Protein AF-A0A6S7AU71-F1 (afdb_monomer_lite)

Structure (mmCIF, N/CA/C/O backbone):
data_AF-A0A6S7AU71-F1
#
_entry.id   AF-A0A6S7AU71-F1
#
loop_
_atom_site.group_PDB
_atom_site.i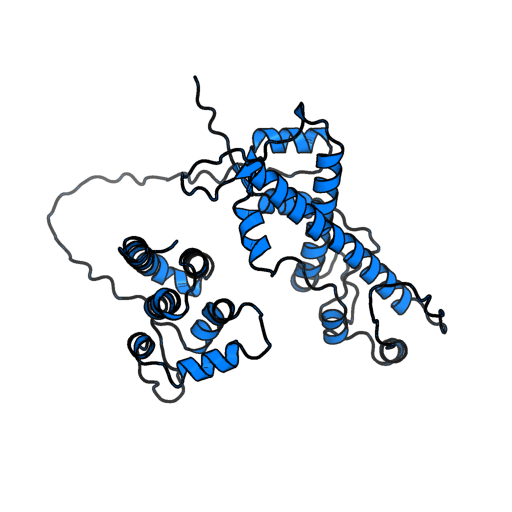d
_atom_site.type_symbol
_atom_site.label_atom_id
_atom_site.label_alt_id
_atom_site.label_comp_id
_atom_site.label_asym_id
_atom_site.label_entity_id
_atom_site.label_seq_id
_atom_site.pdbx_PDB_ins_code
_atom_site.Cartn_x
_atom_site.Cartn_y
_atom_site.Cartn_z
_atom_site.occupancy
_atom_site.B_iso_or_equiv
_atom_site.auth_seq_id
_atom_site.auth_comp_id
_atom_site.auth_asym_id
_atom_site.auth_atom_id
_atom_site.pdbx_PDB_model_num
ATOM 1 N N . MET A 1 1 ? -21.951 -9.308 28.503 1.00 41.53 1 MET A N 1
ATOM 2 C CA . MET A 1 1 ? -21.641 -9.206 27.060 1.00 41.53 1 MET A CA 1
ATOM 3 C C . MET A 1 1 ? -20.214 -9.677 26.858 1.00 41.53 1 MET A C 1
ATOM 5 O O . MET A 1 1 ? -19.308 -9.035 27.366 1.00 41.53 1 MET A O 1
ATOM 9 N N . VAL A 1 2 ? -20.013 -10.822 26.208 1.00 40.12 2 VAL A N 1
ATOM 10 C CA . VAL A 1 2 ? -18.670 -11.349 25.924 1.00 40.12 2 VAL A CA 1
ATOM 11 C C . VAL A 1 2 ? -18.060 -10.479 24.826 1.00 40.12 2 VAL A C 1
ATOM 13 O O . VAL A 1 2 ? -18.597 -10.438 23.721 1.00 40.12 2 VAL A O 1
ATOM 16 N N . HIS A 1 3 ? -16.996 -9.735 25.130 1.00 46.81 3 HIS A N 1
ATOM 17 C CA . HIS A 1 3 ? -16.222 -9.031 24.108 1.00 46.81 3 HIS A CA 1
ATOM 18 C C . HIS A 1 3 ? -15.529 -10.090 23.249 1.00 46.81 3 HIS A C 1
ATOM 20 O O . HIS A 1 3 ? -14.539 -10.686 23.665 1.00 46.81 3 HIS A O 1
ATOM 26 N N . ARG A 1 4 ? -16.086 -10.386 22.070 1.00 57.22 4 ARG A N 1
ATOM 27 C CA . ARG A 1 4 ? -15.345 -11.142 21.059 1.00 57.22 4 ARG A CA 1
ATOM 28 C C . ARG A 1 4 ? -14.142 -10.288 20.681 1.00 57.22 4 ARG A C 1
ATOM 30 O O . ARG A 1 4 ? -14.319 -9.187 20.164 1.00 57.22 4 ARG A O 1
ATOM 37 N N . HIS A 1 5 ? -12.939 -10.781 20.961 1.00 61.03 5 HIS A N 1
ATOM 38 C CA . HIS A 1 5 ? -11.719 -10.201 20.417 1.00 61.03 5 HIS A CA 1
ATOM 39 C C . HIS A 1 5 ? -11.807 -10.292 18.893 1.00 61.03 5 HIS A C 1
ATOM 41 O O . HIS A 1 5 ? -11.629 -11.355 18.306 1.00 61.03 5 HIS A O 1
ATOM 47 N N . THR A 1 6 ? -12.192 -9.175 18.288 1.00 70.06 6 THR A N 1
ATOM 48 C CA . THR A 1 6 ? -12.353 -9.012 16.845 1.00 70.06 6 THR A CA 1
ATOM 49 C C . THR A 1 6 ? -10.937 -8.926 16.290 1.00 70.06 6 THR A C 1
ATOM 51 O O . THR A 1 6 ? -10.199 -8.000 16.631 1.00 70.06 6 THR A O 1
ATOM 54 N N . GLN A 1 7 ? -10.499 -9.950 15.561 1.00 85.00 7 GLN A N 1
ATOM 55 C CA . GLN A 1 7 ? -9.150 -9.979 14.998 1.00 85.00 7 GLN A CA 1
ATOM 56 C C . GLN A 1 7 ? -9.147 -9.135 13.727 1.00 85.00 7 GLN A C 1
ATOM 58 O O . GLN A 1 7 ? -9.992 -9.318 12.861 1.00 85.00 7 GLN A O 1
ATOM 63 N N . PHE A 1 8 ? -8.207 -8.204 13.615 1.00 87.50 8 PHE A N 1
ATOM 64 C CA . PHE A 1 8 ? -8.094 -7.328 12.456 1.00 87.50 8 PHE A CA 1
ATOM 65 C C . PHE A 1 8 ? -7.198 -7.930 11.378 1.00 87.50 8 PHE A C 1
ATOM 67 O O . PHE A 1 8 ? -6.126 -8.461 11.677 1.00 87.50 8 PHE A O 1
ATOM 74 N N . VAL A 1 9 ? -7.603 -7.769 10.119 1.00 90.00 9 VAL A N 1
ATOM 75 C CA . VAL A 1 9 ? -6.748 -8.017 8.957 1.00 90.00 9 VAL A CA 1
ATOM 76 C C . VAL A 1 9 ? -6.741 -6.795 8.045 1.00 90.00 9 VAL A C 1
ATOM 78 O O . VAL A 1 9 ? -7.796 -6.327 7.619 1.00 90.00 9 VAL A O 1
ATOM 81 N N . SER A 1 10 ? -5.552 -6.267 7.747 1.00 90.44 10 SER A N 1
ATOM 82 C CA . SER A 1 10 ? -5.407 -5.094 6.882 1.00 90.44 10 SER A CA 1
ATOM 83 C C . SER A 1 10 ? -5.793 -5.404 5.436 1.00 90.44 10 SER A C 1
ATOM 85 O O . SER A 1 10 ? -5.662 -6.540 4.962 1.00 90.44 10 SER A O 1
ATOM 87 N N . LEU A 1 11 ? -6.233 -4.378 4.708 1.00 90.94 11 LEU A N 1
ATOM 88 C CA . LEU A 1 11 ? -6.546 -4.491 3.285 1.00 90.94 11 LEU A CA 1
ATOM 89 C C . LEU A 1 11 ? -5.325 -4.954 2.473 1.00 90.94 11 LEU A C 1
ATOM 91 O O . LEU A 1 11 ? -5.471 -5.798 1.592 1.00 90.94 11 LEU A O 1
ATOM 95 N N . ASP A 1 12 ? -4.127 -4.461 2.804 1.00 89.44 12 ASP A N 1
ATOM 96 C CA . ASP A 1 12 ? -2.864 -4.893 2.187 1.00 89.44 12 ASP A CA 1
ATOM 97 C C . ASP A 1 12 ? -2.647 -6.405 2.321 1.00 89.44 12 ASP A C 1
ATOM 99 O O . ASP A 1 12 ? -2.372 -7.099 1.339 1.00 89.44 12 ASP A O 1
ATOM 103 N N . ARG A 1 13 ? -2.840 -6.938 3.536 1.00 88.56 13 ARG A N 1
ATOM 104 C CA . ARG A 1 13 ? -2.632 -8.359 3.822 1.00 88.56 13 ARG A CA 1
ATOM 105 C C . ARG A 1 13 ? -3.609 -9.231 3.044 1.00 88.56 13 ARG A C 1
ATOM 107 O O . ARG A 1 13 ? -3.191 -10.239 2.480 1.00 88.56 13 ARG A O 1
ATOM 114 N N . VAL A 1 14 ? -4.882 -8.832 2.985 1.00 90.44 14 VAL A N 1
ATOM 115 C CA . VAL A 1 14 ? -5.905 -9.523 2.183 1.00 90.44 14 VAL A CA 1
ATOM 116 C C . VAL A 1 14 ? -5.509 -9.545 0.707 1.00 90.44 14 VAL A C 1
ATOM 118 O O . VAL A 1 14 ? -5.593 -10.586 0.060 1.00 90.44 14 VAL A O 1
ATOM 121 N N . LEU A 1 15 ? -5.059 -8.414 0.165 1.00 90.88 15 LEU A N 1
ATOM 122 C CA . LEU A 1 15 ? -4.696 -8.313 -1.247 1.00 90.88 15 LEU A CA 1
ATOM 123 C C . LEU A 1 15 ? -3.443 -9.112 -1.594 1.00 90.88 15 LEU A C 1
ATOM 125 O O . LEU A 1 15 ? -3.440 -9.768 -2.633 1.00 90.88 15 LEU A O 1
ATOM 129 N N . CYS A 1 16 ? -2.424 -9.109 -0.733 1.00 86.62 16 CYS A N 1
ATOM 130 C CA . CYS A 1 16 ? -1.241 -9.955 -0.900 1.00 86.62 16 CYS A CA 1
ATOM 131 C C . CYS A 1 16 ? -1.621 -11.440 -0.918 1.00 86.62 16 CYS A C 1
ATOM 133 O O . CYS A 1 16 ? -1.207 -12.166 -1.815 1.00 86.62 16 CYS A O 1
ATOM 135 N N . GLU A 1 17 ? -2.478 -11.867 0.010 1.00 88.19 17 GLU A N 1
ATOM 136 C CA . GLU A 1 17 ? -2.919 -13.261 0.105 1.00 88.19 17 GLU A CA 1
ATOM 137 C C . GLU A 1 17 ? -3.667 -13.721 -1.155 1.00 88.19 17 GLU A C 1
ATOM 139 O O . GLU A 1 17 ? -3.388 -14.786 -1.711 1.00 88.19 17 GLU A O 1
ATOM 144 N N . ILE A 1 18 ? -4.598 -12.897 -1.646 1.00 90.44 18 ILE A N 1
ATOM 145 C CA . ILE A 1 18 ? -5.314 -13.174 -2.896 1.00 90.44 18 ILE A CA 1
ATOM 146 C C . ILE A 1 18 ? -4.322 -13.173 -4.067 1.00 90.44 18 ILE A C 1
ATOM 148 O O . ILE A 1 18 ? -4.391 -14.046 -4.935 1.00 90.44 18 ILE A O 1
ATOM 152 N N . ALA A 1 19 ? -3.393 -12.214 -4.109 1.00 87.94 19 ALA A N 1
ATOM 153 C CA . ALA A 1 19 ? -2.406 -12.080 -5.177 1.00 87.94 19 ALA A CA 1
ATOM 154 C C . ALA A 1 19 ? -1.486 -13.306 -5.282 1.00 87.94 19 ALA A C 1
ATOM 156 O O . ALA A 1 19 ? -1.214 -13.755 -6.397 1.00 87.94 19 ALA A O 1
ATOM 157 N N . ASP A 1 20 ? -1.068 -13.887 -4.156 1.00 84.31 20 ASP A N 1
ATOM 158 C CA . ASP A 1 20 ? -0.214 -15.080 -4.117 1.00 84.31 20 ASP A CA 1
ATOM 159 C C . ASP A 1 20 ? -0.872 -16.296 -4.787 1.00 84.31 20 ASP A C 1
ATOM 161 O O . ASP A 1 20 ? -0.192 -17.094 -5.436 1.00 84.31 20 ASP A O 1
ATOM 165 N N . HIS A 1 21 ? -2.203 -16.381 -4.724 1.00 83.44 21 HIS A N 1
ATOM 166 C CA . HIS A 1 21 ? -3.001 -17.454 -5.326 1.00 83.44 21 HIS A CA 1
ATOM 167 C C . HIS A 1 21 ? -3.641 -17.062 -6.663 1.00 83.44 21 HIS A C 1
ATOM 169 O O . HIS A 1 21 ? -4.378 -17.840 -7.277 1.00 83.44 21 HIS A O 1
ATOM 175 N N . THR A 1 22 ? -3.384 -15.844 -7.132 1.00 84.75 22 THR A N 1
ATOM 176 C CA . THR A 1 22 ? -3.956 -15.346 -8.374 1.00 84.75 22 THR A CA 1
ATOM 177 C C . THR A 1 22 ? -3.075 -15.743 -9.550 1.00 84.75 22 THR A C 1
ATOM 179 O O . THR A 1 22 ? -1.996 -15.192 -9.768 1.00 84.75 22 THR A O 1
ATOM 182 N N . ASN A 1 23 ? -3.589 -16.647 -10.383 1.00 81.12 23 ASN A N 1
ATOM 183 C CA . ASN A 1 23 ? -2.955 -16.966 -11.657 1.00 81.12 23 ASN A CA 1
ATOM 184 C C . ASN A 1 23 ? -3.071 -15.778 -12.615 1.00 81.12 23 ASN A C 1
ATOM 186 O O . ASN A 1 23 ? -4.162 -15.234 -12.839 1.00 81.12 23 ASN A O 1
ATOM 190 N N . LEU A 1 24 ? -1.954 -15.384 -13.216 1.00 73.25 24 LEU A N 1
ATOM 191 C CA . LEU A 1 24 ? -1.973 -14.493 -14.367 1.00 73.25 24 LEU A CA 1
ATOM 192 C C . LEU A 1 24 ? -2.246 -15.317 -15.633 1.00 73.25 24 LEU A C 1
ATOM 194 O O . LEU A 1 24 ? -1.848 -16.477 -15.697 1.00 73.25 24 LEU A O 1
ATOM 198 N N . PRO A 1 25 ? -2.952 -14.760 -16.630 1.00 66.50 25 PRO A N 1
ATOM 199 C CA . PRO A 1 25 ? -3.085 -15.412 -17.928 1.00 66.50 25 PRO A CA 1
ATOM 200 C C . PRO A 1 25 ? -1.707 -15.749 -18.522 1.00 66.50 25 PRO A C 1
ATOM 202 O O . PRO A 1 25 ? -0.816 -14.910 -18.446 1.00 66.50 25 PRO A O 1
ATOM 205 N N . ASP A 1 26 ? -1.562 -16.885 -19.216 1.00 56.66 26 ASP A N 1
ATOM 206 C CA . ASP A 1 26 ? -0.302 -17.311 -19.874 1.00 56.66 26 ASP A CA 1
ATOM 207 C C . ASP A 1 26 ? 0.280 -16.290 -20.867 1.00 56.66 26 ASP A C 1
ATOM 209 O O . ASP A 1 26 ? 1.442 -16.388 -21.275 1.00 56.66 26 ASP A O 1
ATOM 213 N N . ARG A 1 27 ? -0.558 -15.342 -21.304 1.00 53.94 27 ARG A N 1
ATOM 214 C CA . ARG A 1 27 ? -0.177 -14.215 -22.159 1.00 53.94 27 ARG A CA 1
ATOM 215 C C . ARG A 1 27 ? 0.639 -13.155 -21.423 1.00 53.94 27 ARG A C 1
ATOM 217 O O . ARG A 1 27 ? 1.503 -12.590 -22.078 1.00 53.94 27 ARG A O 1
ATOM 224 N N . VAL A 1 28 ? 0.443 -12.994 -20.105 1.00 54.50 28 VAL A N 1
ATOM 225 C CA . VAL A 1 28 ? 1.208 -12.078 -19.245 1.00 54.50 28 VAL A CA 1
ATOM 226 C C . VAL A 1 28 ? 2.610 -12.644 -19.058 1.00 54.50 28 VAL A C 1
ATOM 228 O O . VAL A 1 28 ? 2.944 -13.240 -18.035 1.00 54.50 28 VAL A O 1
ATOM 231 N N . ARG A 1 29 ? 3.420 -12.519 -20.110 1.00 54.78 29 ARG A N 1
ATOM 232 C CA . ARG A 1 29 ? 4.801 -12.993 -20.162 1.00 54.78 29 ARG A CA 1
ATOM 233 C C . ARG A 1 29 ? 5.709 -11.801 -19.965 1.00 54.78 29 ARG A C 1
ATOM 235 O O . ARG A 1 29 ? 5.970 -11.033 -20.889 1.00 54.78 29 ARG A O 1
ATOM 242 N N . LEU A 1 30 ? 6.201 -11.670 -18.742 1.00 54.88 30 LEU A N 1
ATOM 243 C CA . LEU A 1 30 ? 7.179 -10.651 -18.402 1.00 54.88 30 LEU A CA 1
ATOM 244 C C . LEU A 1 30 ? 8.491 -10.928 -19.138 1.00 54.88 30 LEU A C 1
ATOM 246 O O . LEU A 1 30 ? 8.836 -12.073 -19.439 1.00 54.88 30 LEU A O 1
ATOM 250 N N . VAL A 1 31 ? 9.214 -9.865 -19.460 1.00 50.03 31 VAL A N 1
ATOM 251 C CA . VAL A 1 31 ? 10.553 -9.950 -20.043 1.00 50.03 31 VAL A CA 1
ATOM 252 C C . VAL A 1 31 ? 11.560 -9.733 -18.925 1.00 50.03 31 VAL A C 1
ATOM 254 O O . VAL A 1 31 ? 11.298 -8.969 -17.994 1.00 50.03 31 VAL A O 1
ATOM 257 N N . THR A 1 32 ? 12.695 -10.423 -18.993 1.00 51.12 32 THR A N 1
ATOM 258 C CA . THR A 1 32 ? 13.809 -10.190 -18.077 1.00 51.12 32 THR A CA 1
ATOM 259 C C . THR A 1 32 ? 14.174 -8.695 -18.069 1.00 51.12 32 THR A C 1
ATOM 261 O O . THR A 1 32 ? 14.029 -8.028 -19.094 1.00 51.12 32 THR A O 1
ATOM 264 N N . PRO A 1 33 ? 14.646 -8.133 -16.943 1.00 43.62 33 PRO A N 1
ATOM 265 C CA . PRO A 1 33 ? 15.072 -6.742 -16.827 1.00 43.62 33 PRO A CA 1
ATOM 266 C C . PRO A 1 33 ? 16.022 -6.246 -17.914 1.00 43.62 33 PRO A C 1
ATOM 268 O O . PRO A 1 33 ? 16.056 -5.049 -18.132 1.00 43.62 33 PRO A O 1
ATOM 271 N N . ASP A 1 34 ? 16.773 -7.111 -18.596 1.00 46.47 34 ASP A N 1
ATOM 272 C CA . ASP A 1 34 ? 17.635 -6.756 -19.730 1.00 46.47 34 ASP A CA 1
ATOM 273 C C . ASP A 1 34 ? 16.901 -6.693 -21.089 1.00 46.47 34 ASP A C 1
ATOM 275 O O . ASP A 1 34 ? 17.477 -6.230 -22.070 1.00 46.47 34 ASP A O 1
ATOM 279 N N . GLY A 1 35 ? 15.626 -7.085 -21.150 1.00 50.88 35 GLY A N 1
ATOM 280 C CA . GLY A 1 35 ? 14.770 -7.029 -22.339 1.00 50.88 35 GLY A CA 1
ATOM 281 C C . GLY A 1 35 ? 14.941 -8.204 -23.312 1.00 50.88 35 GLY A C 1
ATOM 282 O O . GLY A 1 35 ? 14.245 -8.275 -24.327 1.00 50.88 35 GLY A O 1
ATOM 283 N N . MET A 1 36 ? 15.837 -9.145 -23.004 1.00 46.31 36 MET A N 1
ATOM 284 C CA . MET A 1 36 ? 16.356 -10.104 -23.986 1.00 46.31 36 MET A CA 1
ATOM 285 C C . MET A 1 36 ? 15.598 -11.436 -24.018 1.00 46.31 36 MET A C 1
ATOM 287 O O . MET A 1 36 ? 15.617 -12.135 -25.034 1.00 46.31 36 MET A O 1
ATOM 291 N N . ARG A 1 37 ? 14.914 -11.816 -22.932 1.00 52.88 37 ARG A N 1
ATOM 292 C CA . ARG A 1 37 ? 14.343 -13.161 -22.771 1.00 52.88 37 ARG A CA 1
ATOM 293 C C . ARG A 1 37 ? 12.965 -13.120 -22.109 1.00 52.88 37 ARG A C 1
ATOM 295 O O . ARG A 1 37 ? 12.712 -12.318 -21.218 1.00 52.88 37 ARG A O 1
ATOM 302 N N . GLN A 1 38 ? 12.052 -13.987 -22.564 1.00 54.16 38 GLN A N 1
ATOM 303 C CA . GLN A 1 38 ? 10.793 -14.211 -21.841 1.00 54.16 38 GLN A CA 1
ATOM 304 C C . GLN A 1 38 ? 11.118 -14.853 -20.499 1.00 54.16 38 GLN A C 1
ATOM 306 O O . GLN A 1 38 ? 11.807 -15.870 -20.484 1.00 54.16 38 GLN A O 1
ATOM 311 N N . VAL A 1 39 ? 10.590 -14.286 -19.418 1.00 53.75 39 VAL A N 1
ATOM 312 C CA . VAL A 1 39 ? 10.626 -14.922 -18.106 1.00 53.75 39 VAL A CA 1
ATOM 313 C C . VAL A 1 39 ? 9.757 -16.171 -18.196 1.00 53.75 39 VAL A C 1
ATOM 315 O O . VAL A 1 39 ? 8.531 -16.082 -18.280 1.00 53.75 39 VAL A O 1
ATOM 318 N N . THR A 1 40 ? 10.396 -17.335 -18.279 1.00 54.38 40 THR A N 1
ATOM 319 C CA . THR A 1 40 ? 9.701 -18.626 -18.259 1.00 54.38 40 THR A CA 1
ATOM 320 C C . THR A 1 40 ? 9.451 -19.064 -16.813 1.00 54.38 40 THR A C 1
ATOM 322 O O . THR A 1 40 ? 10.045 -18.497 -15.890 1.00 54.38 40 THR A O 1
ATOM 325 N N . PRO A 1 41 ? 8.582 -20.064 -16.569 1.00 44.94 41 PRO A N 1
ATOM 326 C CA . PRO A 1 41 ? 8.400 -20.629 -15.233 1.00 44.94 41 PRO A CA 1
ATOM 327 C C . PRO A 1 41 ? 9.708 -21.080 -14.557 1.00 44.94 41 PRO A C 1
ATOM 329 O O . PRO A 1 41 ? 9.760 -21.085 -13.330 1.00 44.94 41 PRO A O 1
ATOM 332 N N . ASP A 1 42 ? 10.752 -21.371 -15.343 1.00 50.72 42 ASP A N 1
ATOM 333 C CA . ASP A 1 42 ? 12.057 -21.873 -14.898 1.00 50.72 42 ASP A CA 1
ATOM 334 C C . ASP A 1 42 ? 13.104 -20.760 -14.639 1.00 50.72 42 ASP A C 1
ATOM 336 O O . ASP A 1 42 ? 14.259 -21.043 -14.311 1.00 50.72 42 ASP A O 1
ATOM 340 N N . ASP A 1 43 ? 12.741 -19.481 -14.798 1.00 51.00 43 ASP A N 1
ATOM 341 C CA . ASP A 1 43 ? 13.657 -18.340 -14.652 1.00 51.00 43 ASP A CA 1
ATOM 342 C C . ASP A 1 43 ? 13.867 -17.922 -13.178 1.00 51.00 43 ASP A C 1
ATOM 344 O O . ASP A 1 43 ? 12.981 -18.045 -12.332 1.00 51.00 43 ASP A O 1
ATOM 348 N N . LEU A 1 44 ? 15.049 -17.366 -12.864 1.00 51.94 44 LEU A N 1
ATOM 349 C CA . LEU A 1 44 ? 15.421 -16.919 -11.511 1.00 51.94 44 LEU A CA 1
ATOM 350 C C . LEU A 1 44 ? 14.452 -15.851 -10.962 1.00 51.94 44 LEU A C 1
ATOM 352 O O . LEU A 1 44 ? 14.228 -14.811 -11.588 1.00 51.94 44 LEU A O 1
ATOM 356 N N . GLY A 1 45 ? 13.963 -16.056 -9.731 1.00 49.38 45 GLY A N 1
ATOM 357 C CA . GLY A 1 45 ? 12.930 -15.224 -9.092 1.00 49.38 45 GLY A CA 1
ATOM 358 C C . GLY A 1 45 ? 13.238 -13.722 -9.011 1.00 49.38 45 GLY A C 1
ATOM 359 O O . GLY A 1 45 ? 12.319 -12.914 -9.055 1.00 49.38 45 GLY A O 1
ATOM 360 N N . ALA A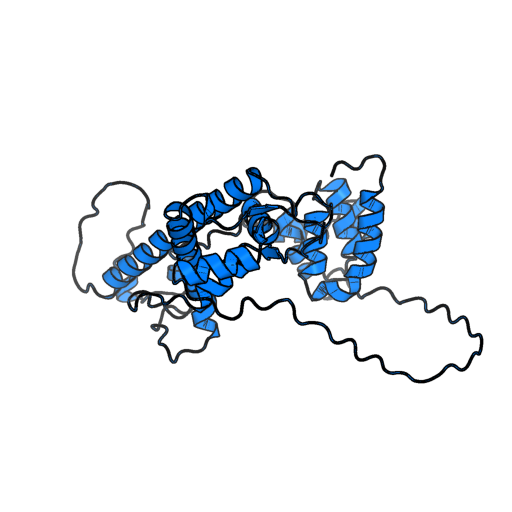 1 46 ? 14.514 -13.325 -8.995 1.00 42.34 46 ALA A N 1
ATOM 361 C CA . ALA A 1 46 ? 14.933 -11.922 -8.920 1.00 42.34 46 ALA A CA 1
ATOM 362 C C . ALA A 1 46 ? 14.511 -11.058 -10.130 1.00 42.34 46 ALA A C 1
ATOM 364 O O . ALA A 1 46 ? 14.399 -9.841 -9.996 1.00 42.34 46 ALA A O 1
ATOM 365 N N . LEU A 1 47 ? 14.278 -11.663 -11.303 1.00 42.16 47 LEU A N 1
ATOM 366 C CA . LEU A 1 47 ? 13.878 -10.959 -12.536 1.00 42.16 47 LEU A CA 1
ATOM 367 C C . LEU A 1 47 ? 12.352 -10.914 -12.722 1.00 42.16 47 LEU A C 1
ATOM 369 O O . LEU A 1 47 ? 11.831 -10.042 -13.413 1.00 42.16 47 LEU A O 1
ATOM 373 N N . ARG A 1 48 ? 11.651 -11.859 -12.093 1.00 51.97 48 ARG A N 1
ATOM 374 C CA . ARG A 1 48 ? 10.208 -12.099 -12.202 1.00 51.97 48 ARG A CA 1
ATOM 375 C C . ARG A 1 48 ? 9.390 -11.220 -11.247 1.00 51.97 48 ARG A C 1
ATOM 377 O O . ARG A 1 48 ? 8.252 -10.858 -11.518 1.00 51.97 48 ARG A O 1
ATOM 384 N N . ASP A 1 49 ? 9.998 -10.849 -10.130 1.00 60.03 49 ASP A N 1
ATOM 385 C CA . ASP A 1 49 ? 9.270 -10.524 -8.910 1.00 60.03 49 ASP A CA 1
ATOM 386 C C . ASP A 1 49 ? 8.424 -9.230 -8.949 1.00 60.03 49 ASP A C 1
ATOM 388 O O . ASP A 1 49 ? 7.238 -9.290 -8.628 1.00 60.03 49 ASP A O 1
ATOM 392 N N . PRO A 1 50 ? 8.940 -8.045 -9.341 1.00 62.00 50 PRO A N 1
ATOM 393 C CA . PRO A 1 50 ? 8.253 -6.786 -9.010 1.00 62.00 50 PRO A CA 1
ATOM 394 C C . PRO A 1 50 ? 7.035 -6.457 -9.888 1.00 62.00 50 PRO A C 1
ATOM 396 O O . PRO A 1 50 ? 6.008 -5.999 -9.380 1.00 62.00 50 PRO A O 1
ATOM 399 N N . CYS A 1 51 ? 7.132 -6.671 -11.205 1.00 65.44 51 CYS A N 1
ATOM 400 C CA . CYS A 1 51 ? 6.028 -6.419 -12.140 1.00 65.44 51 CYS A CA 1
ATOM 401 C C . CYS A 1 51 ? 4.951 -7.501 -12.036 1.00 65.44 51 CYS A C 1
ATOM 403 O O . CYS A 1 51 ? 3.764 -7.186 -12.098 1.00 65.44 51 CYS A O 1
ATOM 405 N N . GLU A 1 52 ? 5.345 -8.761 -11.821 1.00 73.88 52 GLU A N 1
ATOM 406 C CA . GLU A 1 52 ? 4.389 -9.849 -11.611 1.00 73.88 52 GLU A CA 1
ATOM 407 C C . GLU A 1 52 ? 3.582 -9.619 -10.341 1.00 73.88 52 GLU A C 1
ATOM 409 O O . GLU A 1 52 ? 2.352 -9.681 -10.371 1.00 73.88 52 GLU A O 1
ATOM 414 N N . LYS A 1 53 ? 4.269 -9.272 -9.246 1.00 76.88 53 LYS A N 1
ATOM 415 C CA . LYS A 1 53 ? 3.626 -8.901 -7.985 1.00 76.88 53 LYS A CA 1
ATOM 416 C C . LYS A 1 53 ? 2.671 -7.729 -8.172 1.00 76.88 53 LYS A C 1
ATOM 418 O O . LYS A 1 53 ? 1.545 -7.806 -7.696 1.00 76.88 53 LYS A O 1
ATOM 423 N N . ALA A 1 54 ? 3.059 -6.695 -8.923 1.00 76.38 54 ALA A N 1
ATOM 424 C CA . ALA A 1 54 ? 2.173 -5.568 -9.228 1.00 76.38 54 ALA A CA 1
ATOM 425 C C . ALA A 1 54 ? 0.896 -6.005 -9.956 1.00 76.38 54 ALA A C 1
ATOM 427 O O . ALA A 1 54 ? -0.207 -5.655 -9.540 1.00 76.38 54 ALA A O 1
ATOM 428 N N . ALA A 1 55 ? 1.044 -6.781 -11.031 1.00 80.94 55 ALA A N 1
ATOM 429 C CA . ALA A 1 55 ? -0.077 -7.234 -11.842 1.00 80.94 55 ALA A CA 1
ATOM 430 C C . ALA A 1 55 ? -1.016 -8.150 -11.042 1.00 80.94 55 ALA A C 1
ATOM 432 O O . ALA A 1 55 ? -2.236 -7.976 -11.095 1.00 80.94 55 ALA A O 1
ATOM 433 N N . ARG A 1 56 ? -0.462 -9.084 -10.254 1.00 85.38 56 ARG A N 1
ATOM 434 C CA . ARG A 1 56 ? -1.234 -9.950 -9.348 1.00 85.38 56 ARG A CA 1
ATOM 435 C C . ARG A 1 56 ? -1.960 -9.140 -8.280 1.00 85.38 56 ARG A C 1
ATOM 437 O O . ARG A 1 56 ? -3.137 -9.388 -8.046 1.00 85.38 56 ARG A O 1
ATOM 444 N N . TYR A 1 57 ? -1.306 -8.137 -7.698 1.00 87.62 57 TYR A N 1
ATOM 445 C CA . TYR A 1 57 ? -1.903 -7.256 -6.695 1.00 87.62 57 TYR A CA 1
ATOM 446 C C . TYR A 1 57 ? -3.065 -6.431 -7.270 1.00 87.62 57 TYR A C 1
ATOM 448 O O . TYR A 1 57 ? -4.157 -6.396 -6.700 1.00 87.62 57 TYR A O 1
ATOM 456 N N . SER A 1 58 ? -2.891 -5.827 -8.451 1.00 88.06 58 SER A N 1
ATOM 457 C CA . SER A 1 58 ? -3.975 -5.112 -9.137 1.00 88.06 58 SER A CA 1
ATOM 458 C C . SER A 1 58 ? -5.129 -6.047 -9.524 1.00 88.06 58 SER A C 1
ATOM 460 O O . SER A 1 58 ? -6.298 -5.663 -9.420 1.00 88.06 58 SER A O 1
ATOM 462 N N . LYS A 1 59 ? -4.829 -7.290 -9.931 1.00 89.50 59 LYS A N 1
ATOM 463 C CA . LYS A 1 59 ? -5.847 -8.310 -10.221 1.00 89.50 59 LYS A CA 1
ATOM 464 C C . LYS A 1 59 ? -6.617 -8.717 -8.968 1.00 89.50 59 LYS A C 1
ATOM 466 O O . LYS A 1 59 ? -7.844 -8.761 -9.007 1.00 89.50 59 LYS A O 1
ATOM 471 N N . ALA A 1 60 ? -5.917 -8.957 -7.862 1.00 91.31 60 ALA A N 1
ATOM 472 C CA . ALA A 1 60 ? -6.511 -9.246 -6.563 1.00 91.31 60 ALA A CA 1
ATOM 473 C C . ALA A 1 60 ? -7.478 -8.134 -6.136 1.00 91.31 60 ALA A C 1
ATOM 475 O O . ALA A 1 60 ? -8.616 -8.415 -5.758 1.00 91.31 60 ALA A O 1
ATOM 476 N N . ALA A 1 61 ? -7.077 -6.869 -6.298 1.00 92.12 61 ALA A N 1
ATOM 477 C CA . ALA A 1 61 ? -7.937 -5.727 -6.004 1.00 92.12 61 ALA A CA 1
ATOM 478 C C . ALA A 1 61 ? -9.182 -5.678 -6.903 1.00 92.12 61 ALA A C 1
ATOM 480 O O . ALA A 1 61 ? -10.280 -5.393 -6.425 1.00 92.12 61 ALA A O 1
ATOM 481 N N . SER A 1 62 ? -9.036 -6.001 -8.191 1.00 91.12 62 SER A N 1
ATOM 482 C CA . SER A 1 62 ? -10.157 -6.088 -9.133 1.00 91.12 62 SER A CA 1
ATOM 483 C C . SER A 1 62 ? -11.162 -7.181 -8.752 1.00 91.12 62 SER A C 1
ATOM 485 O O . SER A 1 62 ? -12.366 -6.911 -8.710 1.00 91.12 62 SER A O 1
ATOM 487 N N . LEU A 1 63 ? -10.673 -8.382 -8.420 1.00 92.25 63 LEU A N 1
ATOM 488 C CA . LEU A 1 63 ? -11.500 -9.509 -7.973 1.00 92.25 63 LEU A CA 1
ATOM 489 C C . LEU A 1 63 ? -12.257 -9.155 -6.692 1.00 92.25 63 LEU A C 1
ATOM 491 O O . LEU A 1 63 ? -13.486 -9.220 -6.662 1.00 92.25 63 LEU A O 1
ATOM 495 N N . LEU A 1 64 ? -11.535 -8.678 -5.675 1.00 93.94 64 LEU A N 1
ATOM 496 C CA . LEU A 1 64 ? -12.129 -8.316 -4.394 1.00 93.94 64 LEU A CA 1
ATOM 497 C C . LEU A 1 64 ? -13.175 -7.200 -4.541 1.00 93.94 64 LEU A C 1
ATOM 499 O O . LEU A 1 64 ? -14.269 -7.303 -3.987 1.00 93.94 64 LEU A O 1
ATOM 503 N N . ASN A 1 65 ? -12.885 -6.158 -5.328 1.00 94.44 65 ASN A N 1
ATOM 504 C CA . ASN A 1 65 ? -13.834 -5.078 -5.613 1.00 94.44 65 ASN A CA 1
ATOM 505 C C . ASN A 1 65 ? -15.132 -5.603 -6.240 1.00 94.44 65 ASN A C 1
ATOM 507 O O . ASN A 1 65 ? -16.224 -5.255 -5.787 1.00 94.44 65 ASN A O 1
ATOM 511 N N . ARG A 1 66 ? -15.017 -6.437 -7.282 1.00 94.12 66 ARG A N 1
ATOM 512 C CA . ARG A 1 66 ? -16.170 -7.021 -7.978 1.00 94.12 66 ARG A CA 1
ATOM 513 C C . ARG A 1 66 ? -17.026 -7.828 -7.007 1.00 94.12 66 ARG A C 1
ATOM 515 O O . ARG A 1 66 ? -18.236 -7.620 -6.937 1.00 94.12 66 ARG A O 1
ATOM 522 N N . ASP A 1 67 ? -16.405 -8.704 -6.229 1.00 94.25 67 ASP A N 1
ATOM 523 C CA . ASP A 1 67 ? -17.139 -9.653 -5.394 1.00 94.25 67 ASP A CA 1
ATOM 524 C C . ASP A 1 67 ? -17.785 -8.958 -4.179 1.00 94.25 67 ASP A C 1
ATOM 526 O O . ASP A 1 67 ? -18.918 -9.278 -3.802 1.00 94.25 67 ASP A O 1
ATOM 530 N N . LEU A 1 68 ? -17.154 -7.907 -3.636 1.00 93.19 68 LEU A N 1
ATOM 531 C CA . LEU A 1 68 ? -17.770 -7.029 -2.633 1.00 93.19 68 LEU A CA 1
ATOM 532 C C . LEU A 1 68 ? -18.988 -6.269 -3.178 1.00 93.19 68 LEU A C 1
ATOM 534 O O . LEU A 1 68 ? -19.961 -6.075 -2.447 1.00 93.19 68 LEU A O 1
ATOM 538 N N . GLN A 1 69 ? -18.965 -5.841 -4.444 1.00 91.88 69 GLN A N 1
ATOM 539 C CA . GLN A 1 69 ? -20.101 -5.153 -5.071 1.00 91.88 69 GLN A CA 1
ATOM 540 C C . GLN A 1 69 ? -21.279 -6.096 -5.341 1.00 91.88 69 GLN A C 1
ATOM 542 O O . GLN A 1 69 ? -22.425 -5.700 -5.117 1.00 91.88 69 GLN A O 1
ATOM 547 N N . MET A 1 70 ? -21.002 -7.332 -5.763 1.00 91.88 70 MET A N 1
ATOM 548 C CA . MET A 1 70 ? -22.020 -8.342 -6.092 1.00 91.88 70 MET A CA 1
ATOM 549 C C . MET A 1 70 ? -22.646 -9.003 -4.855 1.00 91.88 70 MET A C 1
ATOM 551 O O . MET A 1 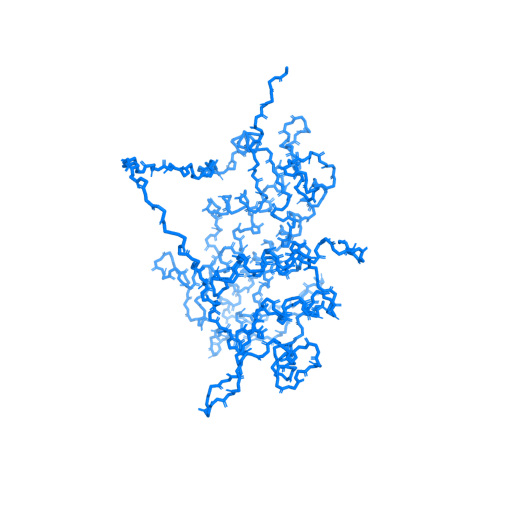70 ? -23.763 -9.512 -4.915 1.00 91.88 70 MET A O 1
ATOM 555 N N . THR A 1 71 ? -21.953 -8.985 -3.717 1.00 92.31 71 THR A N 1
ATOM 556 C CA . THR A 1 71 ? -22.448 -9.575 -2.467 1.00 92.31 71 THR A CA 1
ATOM 557 C C . THR A 1 71 ? -23.541 -8.709 -1.835 1.00 92.31 71 THR A C 1
ATOM 559 O O . THR A 1 71 ? -23.409 -7.487 -1.759 1.00 92.31 71 THR A O 1
ATOM 562 N N . SER A 1 72 ? -24.608 -9.316 -1.310 1.00 89.81 72 SER A N 1
ATOM 563 C CA . SER A 1 72 ? -25.668 -8.597 -0.585 1.00 89.81 72 SER A CA 1
ATOM 564 C C . SER A 1 72 ? -25.153 -7.949 0.708 1.00 89.81 72 SER A C 1
ATOM 566 O O . SER A 1 72 ? -24.344 -8.549 1.409 1.00 89.81 72 SER A O 1
ATOM 568 N N . ALA A 1 73 ? -25.675 -6.777 1.085 1.00 85.88 73 ALA A N 1
ATOM 569 C CA . ALA A 1 73 ? -25.240 -6.021 2.269 1.00 85.88 73 ALA A CA 1
ATOM 570 C C . ALA A 1 73 ? -25.064 -6.825 3.584 1.00 85.88 73 ALA A C 1
ATOM 572 O O . ALA A 1 73 ? -24.004 -6.672 4.185 1.00 85.88 73 ALA A O 1
ATOM 573 N N . PRO A 1 74 ? -25.998 -7.702 4.022 1.00 87.69 74 PRO A N 1
ATOM 574 C CA . PRO A 1 74 ? -25.850 -8.440 5.288 1.00 87.69 74 PRO A CA 1
ATOM 575 C C . PRO A 1 74 ? -24.737 -9.495 5.268 1.00 87.69 74 PRO A C 1
ATOM 577 O O . PRO A 1 74 ? -24.403 -10.069 6.294 1.00 87.69 74 PRO A O 1
ATOM 580 N N . LEU A 1 75 ? -24.193 -9.780 4.087 1.00 86.38 75 LEU A N 1
ATOM 581 C CA . LEU A 1 75 ? -23.197 -10.812 3.847 1.00 86.38 75 LEU A CA 1
ATOM 582 C C . LEU A 1 75 ? -21.801 -10.233 3.581 1.00 86.38 75 LEU A C 1
ATOM 584 O O . LEU A 1 75 ? -20.871 -11.001 3.325 1.00 86.38 75 LEU A O 1
ATOM 588 N N . ARG A 1 76 ? -21.649 -8.904 3.573 1.00 90.44 76 ARG A N 1
ATOM 589 C CA . ARG A 1 76 ? -20.361 -8.242 3.334 1.00 90.44 76 ARG A CA 1
ATOM 590 C C . ARG A 1 76 ? -19.544 -8.192 4.626 1.00 90.44 76 ARG A C 1
ATOM 592 O O . ARG A 1 76 ? -20.133 -7.939 5.674 1.00 90.44 76 ARG A O 1
ATOM 599 N N . PRO A 1 77 ? -18.215 -8.362 4.544 1.00 92.56 77 PRO A N 1
ATOM 600 C CA . PRO A 1 77 ? -17.352 -8.179 5.696 1.00 92.56 77 PRO A CA 1
ATOM 601 C C . PRO A 1 77 ? -17.420 -6.727 6.171 1.00 92.56 77 PRO A C 1
ATOM 603 O O . PRO A 1 77 ? -17.566 -5.794 5.367 1.00 92.56 77 PRO A O 1
ATOM 606 N N . GLN A 1 78 ? -17.337 -6.541 7.485 1.00 92.56 78 GLN A N 1
ATOM 607 C CA . GLN A 1 78 ? -17.342 -5.216 8.083 1.00 92.56 78 GLN A CA 1
ATOM 608 C C . GLN A 1 78 ? -15.999 -4.520 7.845 1.00 92.56 78 GLN A C 1
ATOM 610 O O . GLN A 1 78 ? -14.940 -5.092 8.086 1.00 92.56 78 GLN A O 1
ATOM 615 N N . TRP A 1 79 ? -16.054 -3.271 7.382 1.00 93.50 79 TRP A N 1
ATOM 616 C CA . TRP A 1 79 ? -14.876 -2.420 7.231 1.00 93.50 79 TRP A CA 1
ATOM 617 C C . TRP A 1 79 ? -14.514 -1.790 8.568 1.00 93.50 79 TRP A C 1
ATOM 619 O O . TRP A 1 79 ? -15.392 -1.255 9.248 1.00 93.50 79 TRP A O 1
ATOM 629 N N . LEU A 1 80 ? -13.231 -1.831 8.911 1.00 92.50 80 LEU A N 1
ATOM 630 C CA . LEU A 1 80 ? -12.687 -1.351 10.174 1.00 92.50 80 LEU A CA 1
ATOM 631 C C . LEU A 1 80 ? -11.606 -0.291 9.931 1.00 92.50 80 LEU A C 1
ATOM 633 O O . LEU A 1 80 ? -10.779 -0.438 9.030 1.00 92.50 80 LEU A O 1
ATOM 637 N N . ASP A 1 81 ? -11.629 0.759 10.750 1.00 90.94 81 ASP A N 1
ATOM 638 C CA . ASP A 1 81 ? -10.707 1.895 10.733 1.00 90.94 81 ASP A CA 1
ATOM 639 C C . ASP A 1 81 ? -9.820 1.893 11.983 1.00 90.94 81 ASP A C 1
ATOM 641 O O . ASP A 1 81 ? -10.339 1.852 13.103 1.00 90.94 81 ASP A O 1
ATOM 645 N N . TYR A 1 82 ? -8.502 1.977 11.797 1.00 84.06 82 TYR A N 1
ATOM 646 C CA . TYR A 1 82 ? -7.513 2.055 12.880 1.00 84.06 82 TYR A CA 1
ATOM 647 C C . TYR A 1 82 ? -6.933 3.456 13.114 1.00 84.06 82 TYR A C 1
ATOM 649 O O . TYR A 1 82 ? -6.174 3.656 14.065 1.00 84.06 82 TYR A O 1
ATOM 657 N N . ARG A 1 83 ? -7.311 4.459 12.313 1.00 82.44 83 ARG A N 1
ATOM 658 C CA . ARG A 1 83 ? -6.725 5.815 12.386 1.00 82.44 83 ARG A CA 1
ATOM 659 C C . ARG A 1 83 ? -7.057 6.569 13.675 1.00 82.44 83 ARG A C 1
ATOM 661 O O . ARG A 1 83 ? -6.406 7.558 13.990 1.00 82.44 83 ARG A O 1
ATOM 668 N N . GLY A 1 84 ? -8.065 6.123 14.424 1.00 69.44 84 GLY A N 1
ATOM 669 C CA . GLY A 1 84 ? -8.576 6.818 15.609 1.00 69.44 84 GLY A CA 1
ATOM 670 C C . GLY A 1 84 ? -7.641 6.836 16.823 1.00 69.44 84 GLY A C 1
ATOM 671 O O . GLY A 1 84 ? -7.982 7.473 17.815 1.00 69.44 84 GLY A O 1
ATOM 672 N N . GLY A 1 85 ? -6.503 6.130 16.795 1.00 63.50 85 GLY A N 1
ATOM 673 C CA . GLY A 1 85 ? -5.518 6.139 17.889 1.00 63.50 85 GLY A CA 1
ATOM 674 C C . GLY A 1 85 ? -6.000 5.504 19.201 1.00 63.50 85 GLY A C 1
ATOM 675 O O . GLY A 1 85 ? -5.272 5.488 20.187 1.00 63.50 85 GLY A O 1
ATOM 676 N N . THR A 1 86 ? -7.210 4.944 19.224 1.00 67.38 86 THR A N 1
ATOM 677 C CA . THR A 1 86 ? -7.817 4.285 20.390 1.00 67.38 86 THR A CA 1
ATOM 678 C C . THR A 1 86 ? -7.242 2.892 20.653 1.00 67.38 86 THR A C 1
ATOM 680 O O . THR A 1 86 ? -7.561 2.286 21.672 1.00 67.38 86 THR A O 1
ATOM 683 N N . GLY A 1 87 ? -6.437 2.359 19.725 1.00 69.88 87 GLY A N 1
ATOM 684 C CA . GLY A 1 87 ? -5.932 0.983 19.746 1.00 69.88 87 GLY A CA 1
ATOM 685 C C . GLY A 1 87 ? -6.966 -0.075 19.342 1.00 69.88 87 GLY A C 1
ATOM 686 O O . GLY A 1 87 ? -6.613 -1.247 19.226 1.00 69.88 87 GLY A O 1
ATOM 687 N N . TYR A 1 88 ? -8.219 0.323 19.088 1.00 77.12 88 TYR A N 1
ATOM 688 C CA . TYR A 1 88 ? -9.305 -0.579 18.710 1.00 77.12 88 TYR A CA 1
ATOM 689 C C . TYR A 1 88 ? -9.881 -0.205 17.338 1.00 77.12 88 TYR A C 1
ATOM 691 O O . TYR A 1 88 ? -10.184 0.971 17.120 1.00 77.12 88 TYR A O 1
ATOM 699 N N . PRO A 1 89 ? -10.091 -1.185 16.439 1.00 83.44 89 PRO A N 1
ATOM 700 C CA . PRO A 1 89 ? -10.751 -0.936 15.170 1.00 83.44 89 PRO A CA 1
ATOM 701 C C . PRO A 1 89 ? -12.169 -0.449 15.409 1.00 83.44 89 PRO A C 1
ATOM 703 O O . PRO A 1 89 ? -12.926 -1.081 16.151 1.00 83.44 89 PRO A O 1
ATOM 706 N N . LEU A 1 90 ? -12.559 0.618 14.721 1.00 84.44 90 LEU A N 1
ATOM 707 C CA . LEU A 1 90 ? -13.942 1.072 14.722 1.00 84.44 90 LEU A CA 1
ATOM 708 C C . LEU A 1 90 ? -14.566 0.868 13.345 1.00 84.44 90 LEU A C 1
ATOM 710 O O . LEU A 1 90 ? -13.946 1.204 12.335 1.00 84.44 90 LEU A O 1
ATOM 714 N N . PRO A 1 91 ? -15.799 0.348 13.270 1.00 86.50 91 PRO A N 1
ATOM 715 C CA . PRO A 1 91 ? -16.498 0.284 12.006 1.00 86.50 91 PRO A CA 1
ATOM 716 C C . PRO A 1 91 ? -16.933 1.681 11.580 1.00 86.50 91 PRO A C 1
ATOM 718 O O . PRO A 1 91 ? -17.717 2.337 12.269 1.00 86.50 91 PRO A O 1
ATOM 721 N N . THR A 1 92 ? -16.444 2.141 10.430 1.00 87.62 92 THR A N 1
ATOM 722 C CA . THR A 1 92 ? -16.781 3.468 9.904 1.00 87.62 92 THR A CA 1
ATOM 723 C C . THR A 1 92 ? -17.192 3.396 8.436 1.00 87.62 92 THR A C 1
ATOM 725 O O . THR A 1 92 ? -16.680 2.598 7.648 1.00 87.62 92 THR A O 1
ATOM 728 N N . GLY A 1 93 ? -18.135 4.261 8.046 1.00 87.75 93 GLY A N 1
ATOM 729 C CA . GLY A 1 93 ? -18.477 4.456 6.634 1.00 87.75 93 GLY A CA 1
ATOM 730 C C . GLY A 1 93 ? -17.290 4.992 5.827 1.00 87.75 93 GLY A C 1
ATOM 731 O O . GLY A 1 93 ? -17.085 4.565 4.696 1.00 87.75 93 GLY A O 1
ATOM 732 N N . ALA A 1 94 ? -16.460 5.837 6.449 1.00 87.44 94 ALA A N 1
ATOM 733 C CA . ALA A 1 94 ? -15.260 6.404 5.842 1.00 87.44 94 ALA A CA 1
ATOM 734 C C . ALA A 1 94 ? -14.235 5.327 5.445 1.00 87.44 94 ALA A C 1
ATOM 736 O O . ALA A 1 94 ? -13.763 5.332 4.314 1.00 87.44 94 ALA A O 1
ATOM 737 N N . ALA A 1 95 ? -13.948 4.353 6.319 1.00 89.75 95 ALA A N 1
ATOM 738 C CA . ALA A 1 95 ? -13.042 3.247 5.996 1.00 89.75 95 ALA A CA 1
ATOM 739 C C . ALA A 1 95 ? -13.542 2.421 4.805 1.00 89.75 95 ALA A C 1
ATOM 741 O O . ALA A 1 95 ? -12.765 2.057 3.922 1.00 89.75 95 ALA A O 1
ATOM 742 N N . ARG A 1 96 ? -14.856 2.178 4.734 1.00 92.50 96 ARG A N 1
ATOM 743 C CA . ARG A 1 96 ? -15.465 1.523 3.573 1.00 92.50 96 ARG A CA 1
ATOM 744 C C . ARG A 1 96 ? -15.284 2.344 2.298 1.00 92.50 96 ARG A C 1
ATOM 746 O O . ARG A 1 96 ? -14.962 1.774 1.259 1.00 92.50 96 ARG A O 1
ATOM 753 N N . GLU A 1 97 ? -15.557 3.642 2.337 1.00 91.12 97 GLU A N 1
ATOM 754 C CA . GLU A 1 97 ? -15.440 4.514 1.164 1.00 91.12 97 GLU A CA 1
ATOM 755 C C . GLU A 1 97 ? -13.998 4.585 0.659 1.00 91.12 97 GLU A C 1
ATOM 757 O O . GLU A 1 97 ? -13.765 4.323 -0.525 1.00 91.12 97 GLU A O 1
ATOM 762 N N . ASP A 1 98 ? -13.048 4.821 1.566 1.00 90.00 98 ASP A N 1
ATOM 763 C CA . ASP A 1 98 ? -11.613 4.876 1.281 1.00 90.00 98 ASP A CA 1
ATOM 764 C C . ASP A 1 98 ? -11.097 3.545 0.711 1.00 90.00 98 ASP A C 1
ATOM 766 O O . ASP A 1 98 ? -10.415 3.514 -0.317 1.00 90.00 98 ASP A O 1
ATOM 770 N N . GLY A 1 99 ? -11.457 2.423 1.342 1.00 90.62 99 GLY A N 1
ATOM 771 C CA . GLY A 1 99 ? -11.064 1.091 0.889 1.00 90.62 99 GLY A CA 1
ATOM 772 C C . GLY A 1 99 ? -11.642 0.745 -0.485 1.00 90.62 99 GLY A C 1
ATOM 773 O O . GLY A 1 99 ? -10.938 0.225 -1.351 1.00 90.62 99 GLY A O 1
ATOM 774 N N . MET A 1 100 ? -12.905 1.099 -0.742 1.00 93.00 100 MET A N 1
ATOM 775 C CA . MET A 1 100 ? -13.529 0.902 -2.055 1.00 93.00 100 MET A CA 1
ATOM 776 C C . MET A 1 100 ? -12.957 1.834 -3.132 1.00 93.00 100 MET A C 1
ATOM 778 O O . MET A 1 100 ? -12.919 1.441 -4.300 1.00 93.00 100 MET A O 1
ATOM 782 N N . GLU A 1 101 ? -12.552 3.058 -2.786 1.00 90.88 101 GLU A N 1
ATOM 783 C CA . GLU A 1 101 ? -11.833 3.957 -3.699 1.00 90.88 101 GLU A CA 1
ATOM 784 C C . GLU A 1 101 ? -10.465 3.369 -4.054 1.00 90.88 101 GLU A C 1
ATOM 786 O O . GLU A 1 101 ? -10.150 3.240 -5.238 1.00 90.88 101 GLU A O 1
ATOM 791 N N . PHE A 1 102 ? -9.706 2.916 -3.053 1.00 90.44 102 PHE A N 1
ATOM 792 C CA . PHE A 1 102 ? -8.422 2.251 -3.259 1.00 90.44 102 PHE A CA 1
ATOM 793 C C . PHE A 1 102 ? -8.551 1.042 -4.191 1.00 90.44 102 PHE A C 1
ATOM 795 O O . PHE A 1 102 ? -7.828 0.941 -5.185 1.00 90.44 102 PHE A O 1
ATOM 802 N N . LEU A 1 103 ? -9.499 0.145 -3.905 1.00 91.75 103 LEU A N 1
ATOM 803 C CA . LEU A 1 103 ? -9.741 -1.047 -4.715 1.00 91.75 103 LEU A CA 1
ATOM 804 C C . LEU A 1 103 ? -10.094 -0.690 -6.164 1.00 91.75 103 LEU A C 1
ATOM 806 O O . LEU A 1 103 ? -9.588 -1.321 -7.093 1.00 91.75 103 LEU A O 1
ATOM 810 N N . ARG A 1 104 ? -10.926 0.339 -6.372 1.00 90.19 104 ARG A N 1
ATOM 811 C CA . ARG A 1 104 ? -11.274 0.836 -7.711 1.00 90.19 104 ARG A CA 1
ATOM 812 C C . ARG A 1 104 ? -10.063 1.383 -8.449 1.00 90.19 104 ARG A C 1
ATOM 814 O O . ARG A 1 104 ? -9.895 1.052 -9.620 1.00 90.19 104 ARG A O 1
ATOM 821 N N . GLU A 1 105 ? -9.231 2.188 -7.795 1.00 87.44 105 GLU A N 1
ATOM 822 C CA . GLU A 1 105 ? -8.017 2.699 -8.429 1.00 87.44 105 GLU A CA 1
ATOM 823 C C . GLU A 1 105 ? -7.066 1.561 -8.787 1.00 87.44 105 GLU A C 1
ATOM 825 O O . GLU A 1 105 ? -6.703 1.453 -9.954 1.00 87.44 105 GLU A O 1
ATOM 830 N N . GLN A 1 106 ? -6.746 0.651 -7.860 1.00 86.19 106 GLN A N 1
ATOM 831 C CA . GLN A 1 106 ? -5.881 -0.502 -8.154 1.00 86.19 106 GLN A CA 1
ATOM 832 C C . GLN A 1 106 ? -6.416 -1.377 -9.290 1.00 86.19 106 GLN A C 1
ATOM 834 O O . GLN A 1 106 ? -5.648 -1.826 -10.141 1.00 86.19 106 GLN A O 1
ATOM 839 N N . ALA A 1 107 ? -7.732 -1.592 -9.342 1.00 86.38 107 ALA A N 1
ATOM 840 C CA . ALA A 1 107 ? -8.359 -2.403 -10.377 1.00 86.38 107 ALA A CA 1
ATOM 841 C C . ALA A 1 107 ? -8.206 -1.808 -11.788 1.00 86.38 107 ALA A C 1
ATOM 843 O O . ALA A 1 107 ? -8.091 -2.570 -12.751 1.00 86.38 107 ALA A O 1
ATOM 844 N N . LYS A 1 108 ? -8.167 -0.473 -11.939 1.00 85.25 108 LYS A N 1
ATOM 845 C CA . LYS A 1 108 ? -7.927 0.172 -13.248 1.00 85.25 108 LYS A CA 1
ATOM 846 C C . LYS A 1 108 ? -6.570 -0.214 -13.827 1.00 85.25 108 LYS A C 1
ATOM 848 O O . LYS A 1 108 ? -6.440 -0.385 -15.035 1.00 85.25 108 LYS A O 1
ATOM 853 N N . TRP A 1 109 ? -5.572 -0.387 -12.968 1.00 80.69 109 TRP A N 1
ATOM 854 C CA . TRP A 1 109 ? -4.222 -0.717 -13.405 1.00 80.69 109 TRP A CA 1
ATOM 855 C C . TRP A 1 109 ? -4.095 -2.141 -13.904 1.00 80.69 109 TRP A C 1
ATOM 857 O O . TRP A 1 109 ? -3.310 -2.377 -14.811 1.00 80.69 109 TRP A O 1
ATOM 867 N N . TYR A 1 110 ? -4.897 -3.081 -13.397 1.00 82.06 110 TYR A N 1
ATOM 868 C CA . TYR A 1 110 ? -4.904 -4.439 -13.941 1.00 82.06 110 TYR A CA 1
ATOM 869 C C . TYR A 1 110 ? -5.234 -4.448 -15.441 1.00 82.06 110 TYR A C 1
ATOM 871 O O . TYR A 1 110 ? -4.558 -5.118 -16.217 1.00 82.06 110 TYR A O 1
ATOM 879 N N . TRP A 1 111 ? -6.210 -3.641 -15.867 1.00 76.69 111 TRP A N 1
ATOM 880 C CA . TRP A 1 111 ? -6.527 -3.478 -17.287 1.00 76.69 111 TRP A CA 1
ATOM 881 C C . TRP A 1 111 ? -5.365 -2.882 -18.078 1.00 76.69 111 TRP A C 1
ATOM 883 O O . TRP A 1 111 ? -5.056 -3.373 -19.158 1.00 76.69 111 TRP A O 1
ATOM 893 N N . GLN A 1 112 ? -4.677 -1.886 -17.521 1.00 77.12 112 GLN A N 1
ATOM 894 C CA . GLN A 1 112 ? -3.496 -1.300 -18.159 1.00 77.12 112 GLN A CA 1
ATOM 895 C C . GLN A 1 112 ? -2.343 -2.303 -18.273 1.00 77.12 112 GLN A C 1
ATOM 897 O O . GLN A 1 112 ? -1.654 -2.320 -19.289 1.00 77.12 112 GLN A O 1
ATOM 902 N N . TRP A 1 113 ? -2.160 -3.175 -17.278 1.00 74.94 113 TRP A N 1
ATOM 903 C CA . TRP A 1 113 ? -1.213 -4.289 -17.347 1.00 74.94 113 TRP A CA 1
ATOM 904 C C . TRP A 1 113 ? -1.590 -5.284 -18.447 1.00 74.94 113 TRP A C 1
ATOM 906 O O . TRP A 1 113 ? -0.723 -5.681 -19.222 1.00 74.94 113 TRP A O 1
ATOM 916 N N . GLU A 1 114 ? -2.870 -5.653 -18.566 1.00 73.44 114 GLU A N 1
ATOM 917 C CA . GLU A 1 114 ? -3.330 -6.533 -19.648 1.00 73.44 114 GLU A CA 1
ATOM 918 C C . GLU A 1 114 ? -3.190 -5.897 -21.040 1.00 73.44 114 GLU A C 1
ATOM 920 O O . GLU A 1 114 ? -2.845 -6.587 -22.000 1.00 73.44 114 GLU A O 1
ATOM 925 N N . GLU A 1 115 ? -3.490 -4.606 -21.189 1.00 73.56 115 GLU A N 1
ATOM 926 C CA . GLU A 1 115 ? -3.361 -3.886 -22.462 1.00 73.56 115 GLU A CA 1
ATOM 927 C C . GLU A 1 115 ? -1.906 -3.675 -22.865 1.00 73.56 115 GLU A C 1
ATOM 929 O O . GLU A 1 115 ? -1.568 -3.848 -24.042 1.00 73.56 115 GLU A O 1
ATOM 934 N N . PHE A 1 116 ? -1.047 -3.334 -21.900 1.00 72.25 116 PHE A N 1
ATOM 935 C CA . PHE A 1 116 ? 0.394 -3.258 -22.100 1.00 72.25 116 PHE A CA 1
ATOM 936 C C . PHE A 1 116 ? 0.917 -4.595 -22.614 1.00 72.25 116 PHE A C 1
ATOM 938 O O . PHE A 1 116 ? 1.533 -4.631 -23.674 1.00 72.25 116 PHE A O 1
ATOM 945 N N . ASP A 1 117 ? 0.585 -5.691 -21.934 1.00 66.62 117 ASP A N 1
ATOM 946 C CA . ASP A 1 117 ? 1.005 -7.039 -22.308 1.00 66.62 117 ASP A CA 1
ATOM 947 C C . ASP A 1 117 ? 0.522 -7.440 -23.712 1.00 66.62 117 ASP A C 1
ATOM 949 O O . ASP A 1 117 ? 1.329 -7.823 -24.560 1.00 66.62 117 ASP A O 1
ATOM 953 N N . LYS A 1 118 ? -0.769 -7.246 -24.024 1.00 66.00 118 LYS A N 1
ATOM 954 C CA . LYS A 1 118 ? -1.317 -7.495 -25.373 1.00 66.00 118 LYS A CA 1
ATOM 955 C C . LYS A 1 118 ? -0.582 -6.682 -26.438 1.00 66.00 118 LYS A C 1
ATOM 957 O O . LYS A 1 118 ? -0.172 -7.226 -27.462 1.00 66.00 118 LYS A O 1
ATOM 962 N N . SER A 1 119 ? -0.401 -5.385 -26.201 1.00 67.38 119 SER A N 1
ATOM 963 C CA . SER A 1 119 ? 0.238 -4.471 -27.154 1.00 67.38 119 SER A CA 1
ATOM 964 C C . SER A 1 119 ? 1.722 -4.772 -27.334 1.00 67.38 119 SER A C 1
ATOM 966 O O . SER A 1 119 ? 2.258 -4.611 -28.430 1.00 67.38 119 SER A O 1
ATOM 968 N N . PHE A 1 120 ? 2.389 -5.189 -26.264 1.00 64.50 120 PHE A N 1
ATOM 969 C CA . PHE A 1 120 ? 3.784 -5.602 -26.259 1.00 64.50 120 PHE A CA 1
ATOM 970 C C . PHE A 1 120 ? 3.958 -6.926 -27.012 1.00 64.50 120 PHE A C 1
ATOM 972 O O . PHE A 1 120 ? 4.839 -7.047 -27.864 1.00 64.50 120 PHE A O 1
ATOM 979 N N . HIS A 1 121 ? 3.061 -7.889 -26.784 1.00 58.22 121 HIS A N 1
ATOM 980 C CA . HIS A 1 121 ? 3.050 -9.179 -27.468 1.00 58.22 121 HIS A CA 1
ATOM 981 C C . HIS A 1 121 ? 2.780 -9.036 -28.972 1.00 58.22 121 HIS A C 1
ATOM 983 O O . HIS A 1 121 ? 3.524 -9.585 -29.784 1.00 58.22 121 HIS A O 1
ATOM 989 N N . VAL A 1 122 ? 1.777 -8.240 -29.362 1.00 60.31 122 VAL A N 1
ATOM 990 C CA . VAL A 1 122 ? 1.464 -7.956 -30.775 1.00 60.31 122 VAL A CA 1
ATOM 991 C C . VAL A 1 122 ? 2.642 -7.272 -31.472 1.00 60.31 122 VAL A C 1
ATOM 993 O O . VAL A 1 122 ? 3.040 -7.706 -32.550 1.00 60.31 122 VAL A O 1
ATOM 996 N N . ARG A 1 123 ? 3.260 -6.259 -30.846 1.00 62.06 123 ARG A N 1
ATOM 997 C CA . ARG A 1 123 ? 4.426 -5.549 -31.412 1.00 62.06 123 ARG A CA 1
ATOM 998 C C . ARG A 1 123 ? 5.671 -6.428 -31.545 1.00 62.06 123 ARG A C 1
ATOM 1000 O O . ARG A 1 123 ? 6.507 -6.160 -32.401 1.00 62.06 123 ARG A O 1
ATOM 1007 N N . ARG A 1 124 ? 5.789 -7.471 -30.723 1.00 55.62 124 ARG A N 1
ATOM 1008 C CA . ARG A 1 124 ? 6.869 -8.461 -30.797 1.00 55.62 124 ARG A CA 1
ATOM 1009 C C . ARG A 1 124 ? 6.629 -9.530 -31.869 1.00 55.62 124 ARG A C 1
ATOM 1011 O O . ARG A 1 124 ? 7.590 -9.973 -32.488 1.00 55.62 124 ARG A O 1
ATOM 1018 N N . MET A 1 125 ? 5.385 -9.979 -32.049 1.00 51.75 125 MET A N 1
ATOM 1019 C CA . MET A 1 125 ? 5.037 -11.078 -32.966 1.00 51.75 125 MET A CA 1
ATOM 1020 C C . MET A 1 125 ? 4.754 -10.603 -34.400 1.00 51.75 125 MET A C 1
ATOM 1022 O O . MET A 1 125 ? 4.906 -11.380 -35.339 1.00 51.75 125 MET A O 1
ATOM 1026 N N . ALA A 1 126 ? 4.346 -9.345 -34.594 1.00 52.59 126 ALA A N 1
ATOM 1027 C CA . ALA A 1 126 ? 4.057 -8.806 -35.919 1.00 52.59 126 ALA A CA 1
ATOM 1028 C C . ALA A 1 126 ? 5.350 -8.491 -36.695 1.00 52.59 126 ALA A C 1
ATOM 1030 O O . ALA A 1 126 ? 6.015 -7.483 -36.459 1.00 52.59 126 ALA A O 1
ATOM 1031 N N . ALA A 1 127 ? 5.676 -9.345 -37.666 1.00 46.97 127 ALA A N 1
ATOM 1032 C CA . ALA A 1 127 ? 6.748 -9.129 -38.637 1.00 46.97 127 ALA A CA 1
ATOM 1033 C C . ALA A 1 127 ? 6.372 -8.158 -39.785 1.00 46.97 127 ALA A C 1
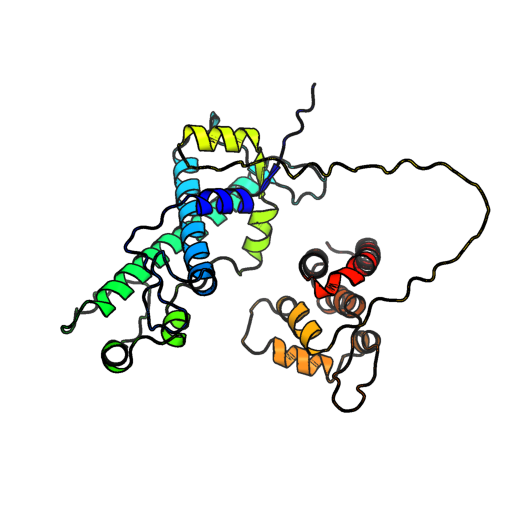ATOM 1035 O O . ALA A 1 127 ? 7.225 -7.830 -40.604 1.00 46.97 127 ALA A O 1
ATOM 1036 N N . GLU A 1 128 ? 5.148 -7.623 -39.850 1.00 45.38 128 GLU A N 1
ATOM 1037 C CA . GLU A 1 128 ? 4.624 -6.925 -41.043 1.00 45.38 128 GLU A CA 1
ATOM 1038 C C . GLU A 1 128 ? 3.923 -5.576 -40.740 1.00 45.38 128 GLU A C 1
ATOM 1040 O O . GLU A 1 128 ? 3.769 -5.233 -39.565 1.00 45.38 128 GLU A O 1
ATOM 1045 N N . PRO A 1 129 ? 3.689 -4.711 -41.756 1.00 49.50 129 PRO A N 1
ATOM 1046 C CA . PRO A 1 129 ? 3.690 -3.256 -41.601 1.00 49.50 129 PRO A CA 1
ATOM 1047 C C . PRO A 1 129 ? 2.337 -2.667 -41.172 1.00 49.50 129 PRO A C 1
ATOM 1049 O O . PRO A 1 129 ? 1.280 -3.207 -41.462 1.00 49.50 129 PRO A O 1
ATOM 1052 N N . GLU A 1 130 ? 2.434 -1.524 -40.485 1.00 48.94 130 GLU A N 1
ATOM 1053 C CA . GLU A 1 130 ? 1.410 -0.482 -40.310 1.00 48.94 130 GLU A CA 1
ATOM 1054 C C . GLU A 1 130 ? -0.035 -0.940 -40.049 1.00 48.94 130 GLU A C 1
ATOM 1056 O O . GLU A 1 130 ? -0.868 -1.012 -40.947 1.00 48.94 130 GLU A O 1
ATOM 1061 N N . ILE A 1 131 ? -0.384 -1.102 -38.769 1.00 42.84 131 ILE A N 1
ATOM 1062 C CA . ILE A 1 131 ? -1.783 -0.958 -38.351 1.00 42.84 131 ILE A CA 1
ATOM 1063 C C . ILE A 1 131 ? -2.048 0.546 -38.167 1.00 42.84 131 ILE A C 1
ATOM 1065 O O . ILE A 1 131 ? -1.353 1.176 -37.360 1.00 42.84 131 ILE A O 1
ATOM 1069 N N . PRO A 1 132 ? -3.026 1.147 -38.871 1.00 40.12 132 PRO A N 1
ATOM 1070 C CA . PRO A 1 132 ? -3.376 2.547 -38.686 1.00 40.12 132 PRO A CA 1
ATOM 1071 C C . PRO A 1 132 ? -3.849 2.784 -37.251 1.00 40.12 132 PRO A C 1
ATOM 1073 O O . PRO A 1 132 ? -4.733 2.093 -36.745 1.00 40.12 132 PRO A O 1
ATOM 1076 N N . SER A 1 133 ? -3.256 3.787 -36.607 1.00 43.09 133 SER A N 1
ATOM 1077 C CA . SER A 1 133 ? -3.680 4.308 -35.310 1.00 43.09 133 SER A CA 1
ATOM 1078 C C . SER A 1 133 ? -5.154 4.722 -35.364 1.00 43.09 133 SER A C 1
ATOM 1080 O O . SER A 1 133 ? -5.492 5.769 -35.919 1.00 43.09 133 SER A O 1
ATOM 1082 N N . LEU A 1 134 ? -6.035 3.926 -34.758 1.00 38.91 134 LEU A N 1
ATOM 1083 C CA . LEU A 1 134 ? -7.413 4.326 -34.490 1.00 38.91 134 LEU A CA 1
ATOM 1084 C C . LEU A 1 134 ? -7.413 5.342 -33.344 1.00 38.91 134 LEU A C 1
ATOM 1086 O O . LEU A 1 134 ? -7.262 5.010 -32.170 1.00 38.91 134 LEU A O 1
ATOM 1090 N N . ASN A 1 135 ? -7.539 6.611 -33.727 1.00 38.94 135 ASN A N 1
ATOM 1091 C CA . ASN A 1 135 ? -7.748 7.741 -32.834 1.00 38.94 135 ASN A CA 1
ATOM 1092 C C . ASN A 1 135 ? -8.961 7.504 -31.927 1.00 38.94 135 ASN A C 1
ATOM 1094 O O . ASN A 1 135 ? -10.067 7.302 -32.423 1.00 38.94 135 ASN A O 1
ATOM 1098 N N . GLY A 1 136 ? -8.770 7.615 -30.609 1.00 35.12 136 GLY A N 1
ATOM 1099 C CA . GLY A 1 136 ? -9.902 7.584 -29.685 1.00 35.12 136 GLY A CA 1
ATOM 1100 C C . GLY A 1 136 ? -9.590 7.560 -28.192 1.00 35.12 136 GLY A C 1
ATOM 1101 O O . GLY A 1 136 ? -10.318 6.913 -27.458 1.00 35.12 136 GLY A O 1
ATOM 1102 N N . GLY A 1 137 ? -8.558 8.278 -27.732 1.00 34.03 137 GLY A N 1
ATOM 1103 C CA . GLY A 1 137 ? -8.416 8.648 -26.317 1.00 34.03 137 GLY A CA 1
ATOM 1104 C C . GLY A 1 137 ? -7.493 7.762 -25.475 1.00 34.03 137 GLY A C 1
ATOM 1105 O O . GLY A 1 137 ? -7.772 6.600 -25.228 1.00 34.03 137 GLY A O 1
ATOM 1106 N N . GLY A 1 138 ? -6.425 8.371 -24.946 1.00 35.25 138 GLY A N 1
ATOM 1107 C CA . GLY A 1 138 ? -5.788 7.894 -23.715 1.00 35.25 138 GLY A CA 1
ATOM 1108 C C . GLY A 1 138 ? -4.556 6.999 -23.842 1.00 35.25 138 GLY A C 1
ATOM 1109 O O . GLY A 1 138 ? -4.508 5.979 -23.183 1.00 35.25 138 GLY A O 1
ATOM 1110 N N . LEU A 1 139 ? -3.550 7.393 -24.627 1.00 37.91 139 LEU A N 1
ATOM 1111 C CA . LEU A 1 139 ? -2.111 7.164 -24.384 1.00 37.91 139 LEU A CA 1
ATOM 1112 C C . LEU A 1 139 ? -1.379 7.720 -25.610 1.00 37.91 139 LEU A C 1
ATOM 1114 O O . LEU A 1 139 ? -1.472 7.162 -26.701 1.00 37.91 139 LEU A O 1
ATOM 1118 N N . ARG A 1 140 ? -0.672 8.849 -25.471 1.00 37.81 140 ARG A N 1
ATOM 1119 C CA . ARG A 1 140 ? 0.248 9.315 -26.522 1.00 37.81 140 ARG A CA 1
ATOM 1120 C C . ARG A 1 140 ? 1.425 8.334 -26.580 1.00 37.81 140 ARG A C 1
ATOM 1122 O O . ARG A 1 140 ? 2.441 8.552 -25.931 1.00 37.81 140 ARG A O 1
ATOM 1129 N N . MET A 1 141 ? 1.262 7.236 -27.314 1.00 43.41 141 MET A N 1
ATOM 1130 C CA . MET A 1 141 ? 2.329 6.278 -27.591 1.00 43.41 141 MET A CA 1
ATOM 1131 C C . MET A 1 141 ? 3.172 6.789 -28.758 1.00 43.41 141 MET A C 1
ATOM 1133 O O . MET A 1 141 ? 2.688 6.967 -29.872 1.00 43.41 141 MET A O 1
ATOM 1137 N N . ILE A 1 142 ? 4.440 7.070 -28.471 1.00 41.53 142 ILE A N 1
ATOM 1138 C CA . ILE A 1 142 ? 5.424 7.554 -29.437 1.00 41.53 142 ILE A CA 1
ATOM 1139 C C . ILE A 1 142 ? 5.746 6.405 -30.402 1.00 41.53 142 ILE A C 1
ATOM 1141 O O . ILE A 1 142 ? 6.080 5.299 -29.979 1.00 41.53 142 ILE A O 1
ATOM 1145 N N . SER A 1 143 ? 5.635 6.663 -31.705 1.00 43.34 143 SER A N 1
ATOM 1146 C CA . SER A 1 143 ? 5.926 5.718 -32.785 1.00 43.34 143 SER A CA 1
ATOM 1147 C C . SER A 1 143 ? 7.390 5.245 -32.742 1.00 43.34 143 SER A C 1
ATOM 1149 O O . SER A 1 143 ? 8.285 5.926 -33.239 1.00 43.34 143 SER A O 1
ATOM 1151 N N . LEU A 1 144 ? 7.651 4.076 -32.152 1.00 48.31 144 LEU A N 1
ATOM 1152 C CA . LEU A 1 144 ? 8.993 3.471 -32.046 1.00 48.31 144 LEU A CA 1
ATOM 1153 C C . LEU A 1 144 ? 9.138 2.145 -32.819 1.00 48.31 144 LEU A C 1
ATOM 1155 O O . LEU A 1 144 ? 10.141 1.449 -32.664 1.00 48.31 144 LEU A O 1
ATOM 1159 N N . GLY A 1 145 ? 8.177 1.811 -33.689 1.00 47.41 145 GLY A N 1
ATOM 1160 C CA . GLY A 1 145 ? 8.061 0.499 -34.347 1.00 47.41 145 GLY A CA 1
ATOM 1161 C C . GLY A 1 145 ? 9.303 -0.001 -35.102 1.00 47.41 145 GLY A C 1
ATOM 1162 O O . GLY A 1 145 ? 9.507 -1.209 -35.181 1.00 47.41 145 GLY A O 1
ATOM 1163 N N . ASN A 1 146 ? 10.174 0.888 -35.595 1.00 47.22 146 ASN A N 1
ATOM 1164 C CA . ASN A 1 146 ? 11.415 0.476 -36.266 1.00 47.22 146 ASN A CA 1
ATOM 1165 C C . ASN A 1 146 ? 12.556 0.137 -35.298 1.00 47.22 146 ASN A C 1
ATOM 1167 O O . ASN A 1 146 ? 13.333 -0.770 -35.580 1.00 47.22 146 ASN A O 1
ATOM 1171 N N . ARG A 1 147 ? 12.646 0.805 -34.139 1.00 53.12 147 ARG A N 1
ATOM 1172 C CA . ARG A 1 147 ? 13.733 0.566 -33.172 1.00 53.12 147 ARG A CA 1
ATOM 1173 C C . ARG A 1 147 ? 13.651 -0.841 -32.577 1.00 53.12 147 ARG A C 1
ATOM 1175 O O . ARG A 1 147 ? 14.675 -1.485 -32.368 1.00 53.12 147 ARG A O 1
ATOM 1182 N N . TRP A 1 148 ? 12.431 -1.326 -32.359 1.00 57.56 148 TRP A N 1
ATOM 1183 C CA . TRP A 1 148 ? 12.173 -2.611 -31.708 1.00 57.56 148 TRP A CA 1
ATOM 1184 C C . TRP A 1 148 ? 12.523 -3.800 -32.605 1.00 57.56 148 TRP A C 1
ATOM 1186 O O . TRP A 1 148 ? 12.945 -4.835 -32.098 1.00 57.56 148 TRP A O 1
ATOM 1196 N N . ARG A 1 149 ? 12.404 -3.639 -33.934 1.00 52.41 149 ARG A N 1
ATOM 1197 C CA . ARG A 1 149 ? 12.779 -4.673 -34.911 1.00 52.41 149 ARG A CA 1
ATOM 1198 C C . ARG A 1 149 ? 14.286 -4.901 -34.973 1.00 52.41 149 ARG A C 1
ATOM 1200 O O . ARG A 1 149 ? 14.715 -6.041 -35.082 1.00 52.41 149 ARG A O 1
ATOM 1207 N N . THR A 1 150 ? 15.083 -3.833 -34.948 1.00 48.81 150 THR A N 1
ATOM 1208 C CA . THR A 1 150 ? 16.521 -3.920 -35.256 1.00 48.81 150 THR A CA 1
ATOM 1209 C C . THR A 1 150 ? 17.422 -4.036 -34.035 1.00 48.81 150 THR A C 1
ATOM 1211 O O . THR A 1 150 ? 18.497 -4.612 -34.145 1.00 48.81 150 THR A O 1
ATOM 1214 N N . GLN A 1 151 ? 17.030 -3.474 -32.888 1.00 56.09 151 GLN A N 1
ATOM 1215 C CA . GLN A 1 151 ? 17.888 -3.426 -31.693 1.00 56.09 151 GLN A CA 1
ATOM 1216 C C . GLN A 1 151 ? 17.420 -4.349 -30.563 1.00 56.09 151 GLN A C 1
ATOM 1218 O O . GLN A 1 151 ? 18.113 -4.466 -29.556 1.00 56.09 151 GLN A O 1
ATOM 1223 N N . GLY A 1 152 ? 16.270 -5.013 -30.726 1.00 53.88 152 GLY A N 1
ATOM 1224 C CA . GLY A 1 152 ? 15.602 -5.691 -29.623 1.00 53.88 152 GLY A CA 1
ATOM 1225 C C . GLY A 1 152 ? 15.047 -4.697 -28.599 1.00 53.88 152 GLY A C 1
ATOM 1226 O O . GLY A 1 152 ? 15.252 -3.484 -28.681 1.00 53.88 152 GLY A O 1
ATOM 1227 N N . LEU A 1 153 ? 14.286 -5.212 -27.642 1.00 57.69 153 LEU A N 1
ATOM 1228 C CA . LEU A 1 153 ? 13.789 -4.421 -26.522 1.00 57.69 153 LEU A CA 1
ATOM 1229 C C . LEU A 1 153 ? 14.893 -4.289 -25.476 1.00 57.69 153 LEU A C 1
ATOM 1231 O O . LEU A 1 153 ? 15.500 -5.286 -25.100 1.00 57.69 153 LEU A O 1
ATOM 1235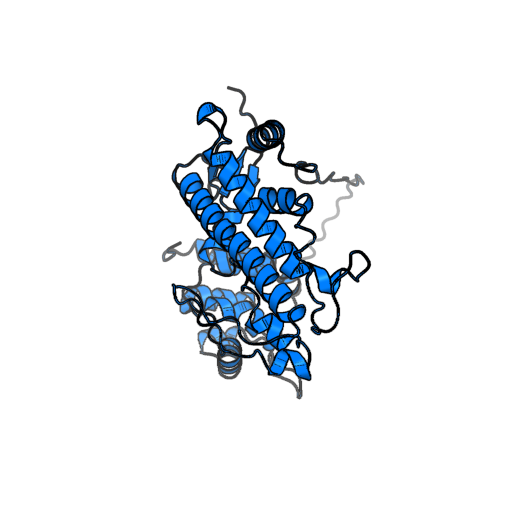 N N . THR A 1 154 ? 15.142 -3.071 -24.995 1.00 60.00 154 THR A N 1
ATOM 1236 C CA . THR A 1 154 ? 16.076 -2.847 -23.884 1.00 60.00 154 THR A CA 1
ATOM 1237 C C . THR A 1 154 ? 15.336 -2.726 -22.553 1.00 60.00 154 THR A C 1
ATOM 1239 O O . THR A 1 154 ? 14.172 -2.317 -22.507 1.00 60.00 154 THR A O 1
ATOM 1242 N N . ALA A 1 155 ? 16.050 -2.986 -21.456 1.00 56.25 155 ALA A N 1
ATOM 1243 C CA . ALA A 1 155 ? 15.649 -2.666 -20.082 1.00 56.25 155 ALA A CA 1
ATOM 1244 C C . ALA A 1 155 ? 14.974 -1.292 -19.938 1.00 56.25 155 ALA A C 1
ATOM 1246 O O . ALA A 1 155 ? 13.940 -1.136 -19.290 1.00 56.25 155 ALA A O 1
ATOM 1247 N N . ALA A 1 156 ? 15.572 -0.283 -20.574 1.00 60.31 156 ALA A N 1
ATOM 1248 C CA . ALA A 1 156 ? 15.134 1.102 -20.497 1.00 60.31 156 ALA A CA 1
ATOM 1249 C C . ALA A 1 156 ? 13.831 1.346 -21.270 1.00 60.31 156 ALA A C 1
ATOM 1251 O O . ALA A 1 156 ? 13.021 2.174 -20.860 1.00 60.31 156 ALA A O 1
ATOM 1252 N N . ASP A 1 157 ? 13.611 0.627 -22.373 1.00 62.50 157 ASP A N 1
ATOM 1253 C CA . ASP A 1 157 ? 12.365 0.715 -23.136 1.00 62.50 157 ASP A CA 1
ATOM 1254 C C . ASP A 1 157 ? 11.208 0.077 -22.365 1.00 62.50 157 ASP A C 1
ATOM 1256 O O . ASP A 1 157 ? 10.134 0.671 -22.277 1.00 62.50 157 ASP A O 1
ATOM 1260 N N . TYR A 1 158 ? 11.459 -1.068 -21.723 1.00 61.31 158 TYR A N 1
ATOM 1261 C CA . TYR A 1 158 ? 10.491 -1.690 -20.827 1.00 61.31 158 TYR A CA 1
ATOM 1262 C C . TYR A 1 158 ? 10.183 -0.785 -19.629 1.00 61.31 158 TYR A C 1
ATOM 1264 O O . TYR A 1 158 ? 9.023 -0.482 -19.387 1.00 61.31 158 TYR A O 1
ATOM 1272 N N . ALA A 1 159 ? 11.192 -0.270 -18.921 1.00 61.66 159 ALA A N 1
ATOM 1273 C CA . ALA A 1 159 ? 10.986 0.612 -17.768 1.00 61.66 159 ALA A CA 1
ATOM 1274 C C . ALA A 1 159 ? 10.218 1.902 -18.112 1.00 61.66 159 ALA A C 1
ATOM 1276 O O . ALA A 1 159 ? 9.462 2.404 -17.281 1.00 61.66 159 ALA A O 1
ATOM 1277 N N . ARG A 1 160 ? 10.392 2.434 -19.330 1.00 67.44 160 ARG A N 1
ATOM 1278 C CA . ARG A 1 160 ? 9.698 3.640 -19.805 1.00 67.44 160 ARG A CA 1
ATOM 1279 C C . ARG A 1 160 ? 8.226 3.388 -20.139 1.00 67.44 160 ARG A C 1
ATOM 1281 O O . ARG A 1 160 ? 7.407 4.275 -19.923 1.00 67.44 160 ARG A O 1
ATOM 1288 N N . GLU A 1 161 ? 7.905 2.228 -20.707 1.00 66.75 161 GLU A N 1
ATOM 1289 C CA . GLU A 1 161 ? 6.564 1.929 -21.239 1.00 66.75 161 GLU A CA 1
ATOM 1290 C C . GLU A 1 161 ? 5.722 1.032 -20.328 1.00 66.75 161 GLU A C 1
ATOM 1292 O O . GLU A 1 161 ? 4.500 0.999 -20.461 1.00 66.75 161 GLU A O 1
ATOM 1297 N N . CYS A 1 162 ? 6.361 0.336 -19.388 1.00 66.56 162 CYS A N 1
ATOM 1298 C CA . CYS A 1 162 ? 5.713 -0.433 -18.339 1.00 66.56 162 CYS A CA 1
ATOM 1299 C C . CYS A 1 162 ? 4.798 0.488 -17.512 1.00 66.56 162 CYS A C 1
ATOM 1301 O O . CYS A 1 162 ? 5.260 1.544 -17.057 1.00 66.56 162 CYS A O 1
ATOM 1303 N N . PRO A 1 163 ? 3.531 0.096 -17.266 1.00 67.25 163 PRO A N 1
ATOM 1304 C CA . PRO A 1 163 ? 2.667 0.800 -16.331 1.00 67.25 163 PRO A CA 1
ATOM 1305 C C . PRO A 1 163 ? 3.400 0.995 -15.002 1.00 67.25 163 PRO A C 1
ATOM 1307 O O . PRO A 1 163 ? 3.878 0.042 -14.384 1.00 67.25 163 PRO A O 1
ATOM 1310 N N . GLN A 1 164 ? 3.559 2.249 -14.587 1.00 64.38 164 GLN A N 1
ATOM 1311 C CA . GLN A 1 164 ? 4.216 2.559 -13.323 1.00 64.38 164 GLN A CA 1
ATOM 1312 C C . GLN A 1 164 ? 3.291 2.135 -12.184 1.00 64.38 164 GLN A C 1
ATOM 1314 O O . GLN A 1 164 ? 2.097 2.423 -12.221 1.00 64.38 164 GLN A O 1
ATOM 1319 N N . GLN A 1 165 ? 3.831 1.422 -11.189 1.00 57.75 165 GLN A N 1
ATOM 1320 C CA . GLN A 1 165 ? 3.021 0.856 -10.111 1.00 57.75 165 GLN A CA 1
ATOM 1321 C C . GLN A 1 165 ? 2.115 1.917 -9.454 1.00 57.75 165 GLN A C 1
ATOM 1323 O O . GLN A 1 165 ? 2.576 3.025 -9.161 1.00 57.75 165 GLN A O 1
ATOM 1328 N N . PRO A 1 166 ? 0.860 1.578 -9.115 1.00 52.75 166 PRO A N 1
ATOM 1329 C CA . PRO A 1 166 ? -0.152 2.589 -8.799 1.00 52.75 166 PRO A CA 1
ATOM 1330 C C . PRO A 1 166 ? -0.035 3.239 -7.423 1.00 52.75 166 PRO A C 1
ATOM 1332 O O . PRO A 1 166 ? -0.816 4.128 -7.096 1.00 52.75 166 PRO A O 1
ATOM 1335 N N . VAL A 1 167 ? 0.855 2.758 -6.555 1.00 52.78 167 VAL A N 1
ATOM 1336 C CA . VAL A 1 167 ? 0.668 2.926 -5.102 1.00 52.78 167 VAL A CA 1
ATOM 1337 C C . VAL A 1 167 ? 1.766 3.700 -4.394 1.00 52.78 167 VAL A C 1
ATOM 1339 O O . VAL A 1 167 ? 1.814 3.722 -3.172 1.00 52.78 167 VAL A O 1
ATOM 1342 N N . ASN A 1 168 ? 2.604 4.426 -5.131 1.00 54.22 168 ASN A N 1
ATOM 1343 C CA . ASN A 1 168 ? 3.589 5.314 -4.509 1.00 54.22 168 ASN A CA 1
ATOM 1344 C C . ASN A 1 168 ? 3.047 6.715 -4.185 1.00 54.22 168 ASN A C 1
ATOM 1346 O O . ASN A 1 168 ? 3.820 7.604 -3.828 1.00 54.22 168 ASN A O 1
ATOM 1350 N N . THR A 1 169 ? 1.732 6.950 -4.277 1.00 60.22 169 THR A N 1
ATOM 1351 C CA . THR A 1 169 ? 1.164 8.182 -3.717 1.00 60.22 169 THR A CA 1
ATOM 1352 C C . THR A 1 169 ? 1.032 8.031 -2.200 1.00 60.22 169 THR A C 1
ATOM 1354 O O . THR A 1 169 ? 0.417 7.055 -1.760 1.00 60.22 169 THR A O 1
ATOM 1357 N N . PRO A 1 170 ? 1.508 9.000 -1.394 1.00 63.16 170 PRO A N 1
ATOM 1358 C CA . PRO A 1 170 ? 1.397 8.956 0.065 1.00 63.16 170 PRO A CA 1
ATOM 1359 C C . PRO A 1 170 ? -0.020 8.653 0.568 1.00 63.16 170 PRO A C 1
ATOM 1361 O O . PRO A 1 170 ? -0.179 7.944 1.550 1.00 63.16 170 PRO A O 1
ATOM 1364 N N . ARG A 1 171 ? -1.051 9.109 -0.159 1.00 68.88 171 ARG A N 1
ATOM 1365 C CA . ARG A 1 171 ? -2.466 8.860 0.153 1.00 68.88 171 ARG A CA 1
ATOM 1366 C C . ARG A 1 171 ? -2.797 7.371 0.324 1.00 68.88 171 ARG A C 1
ATOM 1368 O O . ARG A 1 171 ? -3.470 7.014 1.279 1.00 68.88 171 ARG A O 1
ATOM 1375 N N . TYR A 1 172 ? -2.334 6.510 -0.580 1.00 72.56 172 TYR A N 1
ATOM 1376 C CA . TYR A 1 172 ? -2.720 5.094 -0.595 1.00 72.56 172 TYR A CA 1
ATOM 1377 C C . TYR A 1 172 ? -1.842 4.203 0.286 1.00 72.56 172 TYR A C 1
ATOM 1379 O O . TYR A 1 172 ? -2.299 3.151 0.719 1.00 72.56 172 TYR A O 1
ATOM 1387 N N . LEU A 1 173 ? -0.619 4.640 0.598 1.00 71.31 173 LEU A N 1
ATOM 1388 C CA . LEU A 1 173 ? 0.300 3.900 1.468 1.00 71.31 173 LEU A CA 1
ATOM 1389 C C . LEU A 1 173 ? -0.221 3.742 2.902 1.00 71.31 173 LEU A C 1
ATOM 1391 O O . LEU A 1 173 ? 0.085 2.742 3.543 1.00 71.31 173 LEU A O 1
ATOM 1395 N N . HIS A 1 174 ? -0.986 4.716 3.396 1.00 70.56 174 HIS A N 1
ATOM 1396 C CA . HIS A 1 174 ? -1.580 4.668 4.734 1.00 70.56 174 HIS A CA 1
ATOM 1397 C C . HIS A 1 174 ? -2.892 3.879 4.739 1.00 70.56 174 HIS A C 1
ATOM 1399 O O . HIS A 1 174 ? -3.097 3.006 5.575 1.00 70.56 174 HIS A O 1
ATOM 1405 N N . LEU A 1 175 ? -3.739 4.093 3.726 1.00 77.88 175 LEU A N 1
ATOM 1406 C CA . LEU A 1 175 ? -5.057 3.462 3.646 1.00 77.88 175 LEU A CA 1
ATOM 1407 C C . LEU A 1 175 ? -5.013 1.932 3.680 1.00 77.88 175 LEU A C 1
ATOM 1409 O O . LEU A 1 175 ? -5.859 1.321 4.316 1.00 77.88 175 LEU A O 1
ATOM 1413 N N . VAL A 1 176 ? -4.033 1.301 3.032 1.00 77.69 176 VAL A N 1
ATOM 1414 C CA . VAL A 1 176 ? -3.962 -0.170 2.973 1.00 77.69 176 VAL A CA 1
ATOM 1415 C C . VAL A 1 176 ? -3.563 -0.827 4.295 1.00 77.69 176 VAL A C 1
ATOM 1417 O O . VAL A 1 176 ? -3.826 -2.014 4.485 1.00 77.69 176 VAL A O 1
ATOM 1420 N N . VAL A 1 177 ? -2.932 -0.065 5.192 1.00 79.81 177 VAL A N 1
ATOM 1421 C CA . VAL A 1 177 ? -2.512 -0.523 6.522 1.00 79.81 177 VAL A CA 1
ATOM 1422 C C . VAL A 1 177 ? -3.578 -0.188 7.559 1.00 79.81 177 VAL A C 1
ATOM 1424 O O . VAL A 1 177 ? -3.919 -1.038 8.379 1.00 79.81 177 VAL A O 1
ATOM 1427 N N . ASP A 1 178 ? -4.128 1.023 7.486 1.00 84.19 178 ASP A N 1
ATOM 1428 C CA . ASP A 1 178 ? -5.023 1.566 8.510 1.00 84.19 178 ASP A CA 1
ATOM 1429 C C . ASP A 1 178 ? -6.491 1.156 8.311 1.00 84.19 178 ASP A C 1
ATOM 1431 O O . ASP A 1 178 ? -7.310 1.300 9.221 1.00 84.19 178 ASP A O 1
ATOM 1435 N N . VAL A 1 179 ? -6.834 0.652 7.122 1.00 88.88 179 VAL A N 1
ATOM 1436 C CA . VAL A 1 179 ? -8.152 0.102 6.800 1.00 88.88 179 VAL A CA 1
ATOM 1437 C C . VAL A 1 179 ? -8.049 -1.407 6.633 1.00 88.88 179 VAL A C 1
ATOM 1439 O O . VAL A 1 179 ? -7.127 -1.933 6.005 1.00 88.88 179 VAL A O 1
ATOM 1442 N N . GLY A 1 180 ? -9.040 -2.115 7.155 1.00 91.06 180 GLY A N 1
ATOM 1443 C CA . GLY A 1 180 ? -9.118 -3.559 7.017 1.00 91.06 180 GLY A CA 1
ATOM 1444 C C . GLY A 1 180 ? -10.485 -4.107 7.377 1.00 91.06 180 GLY A C 1
ATOM 1445 O O . GLY A 1 180 ? -11.497 -3.411 7.277 1.00 91.06 180 GLY A O 1
ATOM 1446 N N . PHE A 1 181 ? -10.503 -5.369 7.777 1.00 92.62 181 PHE A N 1
ATOM 1447 C CA . PHE A 1 181 ? -11.718 -6.131 8.030 1.00 92.62 181 PHE A CA 1
ATOM 1448 C C . PHE A 1 181 ? -11.623 -6.882 9.351 1.00 92.62 181 PHE A C 1
ATOM 1450 O O . PHE A 1 181 ? -10.521 -7.134 9.853 1.00 92.62 181 PHE A O 1
ATOM 1457 N N . ASP A 1 182 ? -12.775 -7.290 9.884 1.00 91.88 182 ASP A N 1
ATOM 1458 C CA . ASP A 1 182 ? -12.777 -8.414 10.816 1.00 91.88 182 ASP A CA 1
ATOM 1459 C C . ASP A 1 182 ? -12.304 -9.668 10.069 1.00 91.88 182 ASP A C 1
ATOM 1461 O O . ASP A 1 182 ? -12.783 -9.994 8.979 1.00 91.88 182 ASP A O 1
ATOM 1465 N N . LEU A 1 183 ? -11.328 -10.355 10.652 1.00 90.50 183 LEU A N 1
ATOM 1466 C CA . LEU A 1 183 ? -10.693 -11.519 10.056 1.00 90.50 183 LEU A CA 1
ATOM 1467 C C . LEU A 1 183 ? -11.692 -12.660 9.862 1.00 90.50 183 LEU A C 1
ATOM 1469 O O . LEU A 1 183 ? -11.663 -13.309 8.819 1.00 90.50 183 LEU A O 1
ATOM 1473 N N . THR A 1 184 ? -12.578 -12.899 10.831 1.00 90.94 184 THR A N 1
ATOM 1474 C CA . THR A 1 184 ? -13.547 -14.004 10.769 1.00 90.94 184 THR A CA 1
ATOM 1475 C C . THR A 1 184 ? -14.547 -13.764 9.644 1.00 90.94 184 THR A C 1
ATOM 1477 O O . THR A 1 184 ? -14.787 -14.653 8.824 1.00 90.94 184 THR A O 1
ATOM 1480 N N . ASP A 1 185 ? -15.073 -12.543 9.564 1.00 92.38 185 ASP A N 1
ATOM 1481 C CA . ASP A 1 185 ? -15.992 -12.118 8.514 1.00 92.38 185 ASP A CA 1
ATOM 1482 C C . ASP A 1 185 ? -15.334 -12.183 7.135 1.00 92.38 185 ASP A C 1
ATOM 1484 O O . ASP A 1 185 ? -15.945 -12.648 6.170 1.00 92.38 185 ASP A O 1
ATOM 1488 N N . MET A 1 186 ? -14.078 -11.742 7.030 1.00 93.88 186 MET A N 1
ATOM 1489 C CA . MET A 1 186 ? -13.338 -11.748 5.772 1.00 93.88 186 MET A CA 1
ATOM 1490 C C . MET A 1 186 ? -13.029 -13.171 5.301 1.00 93.88 186 MET A C 1
ATOM 1492 O O . MET A 1 186 ? -13.222 -13.488 4.129 1.00 93.88 186 MET A O 1
ATOM 1496 N N . VAL A 1 187 ? -12.599 -14.048 6.209 1.00 91.50 187 VAL A N 1
ATOM 1497 C CA . VAL A 1 187 ? -12.368 -15.474 5.940 1.00 91.50 187 VAL A CA 1
ATOM 1498 C C . VAL A 1 187 ? -13.647 -16.134 5.425 1.00 91.50 187 VAL A C 1
ATOM 1500 O O . VAL A 1 187 ? -13.638 -16.730 4.346 1.00 91.50 187 VAL A O 1
ATOM 1503 N N . ALA A 1 188 ? -14.762 -15.956 6.140 1.00 91.81 188 ALA A N 1
ATOM 1504 C CA . ALA A 1 188 ? -16.058 -16.500 5.744 1.00 91.81 188 ALA A CA 1
ATOM 1505 C C . ALA A 1 188 ? -16.543 -15.928 4.401 1.00 91.81 188 ALA A C 1
ATOM 1507 O O . ALA A 1 188 ? -17.139 -16.641 3.589 1.00 91.81 188 ALA A O 1
ATOM 1508 N N . PHE A 1 189 ? -16.278 -14.644 4.146 1.00 93.50 189 PHE A N 1
ATOM 1509 C CA . PHE A 1 189 ? -16.581 -14.004 2.873 1.00 93.50 189 PHE A CA 1
ATOM 1510 C C . PHE A 1 189 ? -15.807 -14.655 1.723 1.00 93.50 189 PHE A C 1
ATOM 1512 O O . PHE A 1 189 ? -16.445 -15.070 0.755 1.00 93.50 189 PHE A O 1
ATOM 1519 N N . LEU A 1 190 ? -14.476 -14.763 1.831 1.00 92.19 190 LEU A N 1
ATOM 1520 C CA . LEU A 1 190 ? -13.607 -15.306 0.776 1.00 92.19 190 LEU A CA 1
ATOM 1521 C C . LEU A 1 190 ? -13.964 -16.755 0.441 1.00 92.19 190 LEU A C 1
ATOM 1523 O O . LEU A 1 190 ? -14.099 -17.082 -0.739 1.00 92.19 190 LEU A O 1
ATOM 1527 N N . ASP A 1 191 ? -14.209 -17.578 1.465 1.00 91.69 191 ASP A N 1
ATOM 1528 C CA . ASP A 1 191 ? -14.640 -18.971 1.295 1.00 91.69 191 ASP A CA 1
ATOM 1529 C C . ASP A 1 191 ? -15.938 -19.060 0.495 1.00 91.69 191 ASP A C 1
ATOM 1531 O O . ASP A 1 191 ? -16.061 -19.855 -0.437 1.00 91.69 191 ASP A O 1
ATOM 1535 N N . ARG A 1 192 ? -16.910 -18.203 0.821 1.00 92.38 192 ARG A N 1
ATOM 1536 C CA . ARG A 1 192 ? -18.211 -18.195 0.151 1.00 92.38 192 ARG A CA 1
ATOM 1537 C C . ARG A 1 192 ? -18.120 -17.747 -1.304 1.00 92.38 192 ARG A C 1
ATOM 1539 O O . ARG A 1 192 ? -18.843 -18.283 -2.140 1.00 92.38 192 ARG A O 1
ATOM 1546 N N . VAL A 1 193 ? -17.297 -16.741 -1.609 1.00 90.31 193 VAL A N 1
ATOM 1547 C CA . VAL A 1 193 ? -17.146 -16.242 -2.989 1.00 90.31 193 VAL A CA 1
ATOM 1548 C C . VAL A 1 193 ? -16.162 -17.074 -3.819 1.00 90.31 193 VAL A C 1
ATOM 1550 O O . VAL A 1 193 ? -15.977 -16.794 -5.001 1.00 90.31 193 VAL A O 1
ATOM 1553 N N . GLY A 1 194 ? -15.553 -18.107 -3.227 1.00 88.88 194 GLY A N 1
ATOM 1554 C CA . GLY A 1 194 ? -14.613 -18.993 -3.909 1.00 88.88 194 GLY A CA 1
ATOM 1555 C C . GLY A 1 194 ? -13.308 -18.302 -4.305 1.00 88.88 194 GLY A C 1
ATOM 1556 O O . GLY A 1 194 ? -12.642 -18.753 -5.237 1.00 88.88 194 GLY A O 1
ATOM 1557 N N . ILE A 1 195 ? -12.945 -17.203 -3.633 1.00 86.50 195 ILE A N 1
ATOM 1558 C CA . IL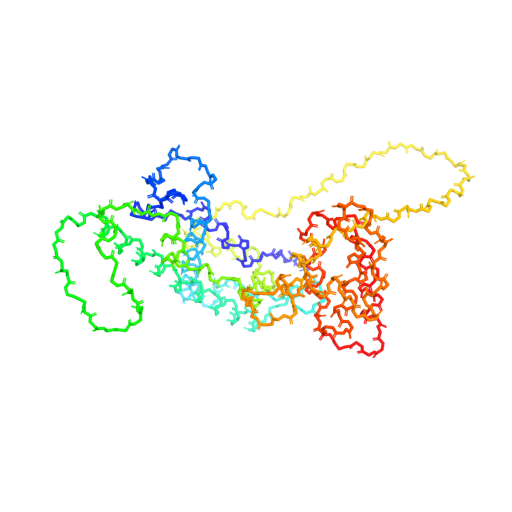E A 1 195 ? -11.641 -16.570 -3.831 1.00 86.50 195 ILE A CA 1
ATOM 1559 C C . ILE A 1 195 ? -10.613 -17.400 -3.055 1.00 86.50 195 ILE A C 1
ATOM 1561 O O . ILE A 1 195 ? -10.760 -17.550 -1.839 1.00 86.50 195 ILE A O 1
ATOM 1565 N N . PRO A 1 196 ? -9.563 -17.920 -3.716 1.00 79.50 196 PRO A N 1
ATOM 1566 C CA . PRO A 1 196 ? -8.507 -18.640 -3.029 1.00 79.50 196 PRO A CA 1
ATOM 1567 C C . PRO A 1 196 ? -7.867 -17.765 -1.953 1.00 79.50 196 PRO A C 1
ATOM 1569 O O . PRO A 1 196 ? -7.445 -16.637 -2.214 1.00 79.50 196 PRO A O 1
ATOM 1572 N N . ARG A 1 197 ? -7.775 -18.319 -0.750 1.00 76.12 197 ARG A N 1
ATOM 1573 C CA . ARG A 1 197 ? -6.969 -17.794 0.345 1.00 76.12 197 ARG A CA 1
ATOM 1574 C C . ARG A 1 197 ? -6.088 -18.926 0.846 1.00 76.12 197 ARG A C 1
ATOM 1576 O O . ARG A 1 197 ? -6.551 -20.063 0.959 1.00 76.12 197 ARG A O 1
ATOM 1583 N N . GLY A 1 198 ? -4.844 -18.631 1.172 1.00 72.00 198 GLY A N 1
ATOM 1584 C CA . GLY A 1 198 ? -4.065 -19.498 2.033 1.00 72.00 198 GLY A CA 1
ATOM 1585 C C . GLY A 1 198 ? -4.499 -19.318 3.491 1.00 72.00 198 GLY A C 1
ATOM 1586 O O . GLY A 1 198 ? -5.613 -18.853 3.793 1.00 72.00 198 GLY A O 1
ATOM 1587 N N . PRO A 1 199 ? -3.640 -19.704 4.442 1.00 71.44 199 PRO A N 1
ATOM 1588 C CA . PRO A 1 199 ? -3.889 -19.430 5.837 1.00 71.44 199 PRO A CA 1
ATOM 1589 C C . PRO A 1 199 ? -3.708 -17.924 6.067 1.00 71.44 199 PRO A C 1
ATOM 1591 O O . PRO A 1 199 ? -2.606 -17.447 6.335 1.00 71.44 199 PRO A O 1
ATOM 1594 N N . LEU A 1 200 ? -4.822 -17.184 6.051 1.00 69.62 200 LEU A N 1
ATOM 1595 C CA . LEU A 1 200 ? -4.977 -15.935 6.803 1.00 69.62 200 LEU A CA 1
ATOM 1596 C C . LEU A 1 200 ? -4.865 -16.267 8.308 1.00 69.62 200 LEU A C 1
ATOM 1598 O O . LEU A 1 200 ? -5.821 -16.137 9.065 1.00 69.62 200 LEU A O 1
ATOM 1602 N N . SER A 1 201 ? -3.736 -16.838 8.724 1.00 50.84 201 SER A N 1
ATOM 1603 C CA . SER A 1 201 ? -3.496 -17.263 10.093 1.00 50.84 201 SER A CA 1
ATOM 1604 C C . SER A 1 201 ? -3.080 -16.052 10.904 1.00 50.84 201 SER A C 1
ATOM 1606 O O . SER A 1 201 ? -2.307 -15.214 10.433 1.00 50.84 201 SER A O 1
ATOM 1608 N N . ALA A 1 202 ? -3.607 -16.001 12.124 1.00 46.41 202 ALA A N 1
ATOM 1609 C CA . ALA A 1 202 ? -3.251 -15.060 13.173 1.00 46.41 202 ALA A CA 1
ATOM 1610 C C . ALA A 1 202 ? -1.725 -14.836 13.253 1.00 46.41 202 ALA A C 1
ATOM 1612 O O . ALA A 1 202 ? -0.959 -15.744 12.905 1.00 46.41 202 ALA A O 1
ATOM 1613 N N . PRO A 1 203 ? -1.273 -13.651 13.717 1.00 42.19 203 PRO A N 1
ATOM 1614 C CA . PRO A 1 203 ? 0.150 -13.385 13.907 1.00 42.19 203 PRO A CA 1
ATOM 1615 C C . PRO A 1 203 ? 0.796 -14.547 14.674 1.00 42.19 203 PRO A C 1
ATOM 1617 O O . PRO A 1 203 ? 0.137 -15.123 15.549 1.00 42.19 203 PRO A O 1
ATOM 1620 N N . PRO A 1 204 ? 2.049 -14.922 14.353 1.00 34.19 204 PRO A N 1
ATOM 1621 C CA . PRO A 1 204 ? 2.729 -15.981 15.077 1.00 34.19 204 PRO A CA 1
ATOM 1622 C C . PRO A 1 204 ? 2.670 -15.628 16.560 1.00 34.19 204 PRO A C 1
ATOM 1624 O O . PRO A 1 204 ? 3.143 -14.570 16.969 1.00 34.19 204 PRO A O 1
ATOM 1627 N N . SER A 1 205 ? 2.015 -16.478 17.352 1.00 38.97 205 SER A N 1
ATOM 1628 C CA . SER A 1 205 ? 2.098 -16.384 18.801 1.00 38.97 205 SER A CA 1
ATOM 1629 C C . SER A 1 205 ? 3.574 -16.521 19.143 1.00 38.97 205 SER A C 1
ATOM 1631 O O . SER A 1 205 ? 4.141 -17.603 18.995 1.00 38.97 205 SER A O 1
ATOM 1633 N N . GLU A 1 206 ? 4.216 -15.418 19.523 1.00 34.88 206 GLU A N 1
ATOM 1634 C CA . GLU A 1 206 ? 5.520 -15.458 20.167 1.00 34.88 206 GLU A CA 1
ATOM 1635 C C . GLU A 1 206 ? 5.333 -16.256 21.457 1.00 34.88 206 GLU A C 1
ATOM 1637 O O . GLU A 1 206 ? 4.877 -15.750 22.481 1.00 34.88 206 GLU A O 1
ATOM 1642 N N . SER A 1 207 ? 5.624 -17.553 21.391 1.00 36.47 207 SER A N 1
ATOM 1643 C CA . SER A 1 207 ? 5.858 -18.363 22.570 1.00 36.47 207 SER A CA 1
ATOM 1644 C C . SER A 1 207 ? 7.107 -17.799 23.238 1.00 36.47 207 SER A C 1
ATOM 1646 O O . SER A 1 207 ? 8.233 -18.134 22.864 1.00 36.47 207 SER A O 1
ATOM 1648 N N . VAL A 1 208 ? 6.895 -16.898 24.193 1.00 37.66 208 VAL A N 1
ATOM 1649 C CA . VAL A 1 208 ? 7.896 -16.490 25.172 1.00 37.66 208 VAL A CA 1
ATOM 1650 C C . VAL A 1 208 ? 8.276 -17.750 25.943 1.00 37.66 208 VAL A C 1
ATOM 1652 O O . VAL A 1 208 ? 7.575 -18.181 26.855 1.00 37.66 208 VAL A O 1
ATOM 1655 N N . VAL A 1 209 ? 9.362 -18.393 25.520 1.00 34.66 209 VAL A N 1
ATOM 1656 C CA . VAL A 1 209 ? 10.048 -19.384 26.342 1.00 34.66 209 VAL A CA 1
ATOM 1657 C C . VAL A 1 209 ? 10.807 -18.588 27.391 1.00 34.66 209 VAL A C 1
ATOM 1659 O O . VAL A 1 209 ? 11.879 -18.045 27.136 1.00 34.66 209 VAL A O 1
ATOM 1662 N N . GLU A 1 210 ? 10.186 -18.472 28.555 1.00 37.41 210 GLU A N 1
ATOM 1663 C CA . GLU A 1 210 ? 10.804 -18.030 29.797 1.00 37.41 210 GLU A CA 1
ATOM 1664 C C . GLU A 1 210 ? 11.932 -19.017 30.164 1.00 37.41 210 GLU A C 1
ATOM 1666 O O . GLU A 1 210 ? 11.659 -20.208 30.334 1.00 37.41 210 GLU A O 1
ATOM 1671 N N . PRO A 1 211 ? 13.202 -18.593 30.305 1.00 38.38 211 PRO A N 1
ATOM 1672 C CA . PRO A 1 211 ? 14.183 -19.383 31.019 1.00 38.38 211 PRO A CA 1
ATOM 1673 C C . PRO A 1 211 ? 14.121 -18.996 32.498 1.00 38.38 211 PRO A C 1
ATOM 1675 O O . PRO A 1 211 ? 14.641 -17.967 32.926 1.00 38.38 211 PRO A O 1
ATOM 1678 N N . SER A 1 212 ? 13.479 -19.852 33.282 1.00 42.69 212 SER A N 1
ATOM 1679 C CA . SER A 1 212 ? 13.518 -19.846 34.740 1.00 42.69 212 SER A CA 1
ATOM 1680 C C . SER A 1 212 ? 14.897 -20.288 35.252 1.00 42.69 212 SER A C 1
ATOM 1682 O O . SER A 1 212 ? 15.245 -21.462 35.122 1.00 42.69 212 SER A O 1
ATOM 1684 N N . VAL A 1 213 ? 15.654 -19.380 35.878 1.00 38.47 213 VAL A N 1
ATOM 1685 C CA . VAL A 1 213 ? 16.798 -19.684 36.768 1.00 38.47 213 VAL A CA 1
ATOM 1686 C C . VAL A 1 213 ? 16.787 -18.673 37.932 1.00 38.47 213 VAL A C 1
ATOM 1688 O O . VAL A 1 213 ? 16.432 -17.514 37.705 1.00 38.47 213 VAL A O 1
ATOM 1691 N N . PRO A 1 214 ? 17.080 -19.089 39.183 1.00 41.41 214 PRO A N 1
ATOM 1692 C CA . PRO A 1 214 ? 16.635 -18.367 40.363 1.00 41.41 214 PRO A CA 1
ATOM 1693 C C . PRO A 1 214 ? 17.575 -17.235 40.790 1.00 41.41 214 PRO A C 1
ATOM 1695 O O . PRO A 1 214 ? 18.763 -17.195 40.481 1.00 41.41 214 PRO A O 1
ATOM 1698 N N . VAL A 1 215 ? 16.956 -16.343 41.559 1.00 40.88 215 VAL A N 1
ATOM 1699 C CA . VAL A 1 215 ? 17.478 -15.195 42.302 1.00 40.88 215 VAL A CA 1
ATOM 1700 C C . VAL A 1 215 ? 18.793 -15.490 43.033 1.00 40.88 215 VAL A C 1
ATOM 1702 O O . VAL A 1 215 ? 18.870 -16.423 43.828 1.00 40.88 215 VAL A O 1
ATOM 1705 N N . SER A 1 216 ? 19.768 -14.591 42.876 1.00 29.97 216 SER A N 1
ATOM 1706 C CA . SER A 1 216 ? 20.693 -14.235 43.953 1.00 29.97 216 SER A CA 1
ATOM 1707 C C . SER A 1 216 ? 20.849 -12.717 43.971 1.00 29.97 216 SER A C 1
ATOM 1709 O O . SER A 1 216 ? 21.321 -12.104 43.016 1.00 29.97 216 SER A O 1
ATOM 1711 N N . THR A 1 217 ? 20.363 -12.120 45.051 1.00 40.94 217 THR A N 1
ATOM 1712 C CA . THR A 1 217 ? 20.470 -10.706 45.400 1.00 40.94 217 THR A CA 1
ATOM 1713 C C . THR A 1 217 ? 21.911 -10.356 45.737 1.00 40.94 217 THR A C 1
ATOM 1715 O O . THR A 1 217 ? 22.405 -10.803 46.766 1.00 40.94 217 THR A O 1
ATOM 1718 N N . GLU A 1 218 ? 22.541 -9.508 44.928 1.00 32.12 218 GLU A N 1
ATOM 1719 C CA . GLU A 1 218 ? 23.562 -8.581 45.412 1.00 32.12 218 GLU A CA 1
ATOM 1720 C C . GLU A 1 218 ? 23.522 -7.283 44.594 1.00 32.12 218 GLU A C 1
ATOM 1722 O O . GLU A 1 218 ? 23.556 -7.273 43.363 1.00 32.12 218 GLU A O 1
ATOM 1727 N N . ASP A 1 219 ? 23.367 -6.187 45.332 1.00 40.12 219 ASP A N 1
ATOM 1728 C CA . ASP A 1 219 ? 23.324 -4.802 44.883 1.00 40.12 219 ASP A CA 1
ATOM 1729 C C . ASP A 1 219 ? 24.606 -4.424 44.128 1.00 40.12 219 ASP A C 1
ATOM 1731 O O . ASP A 1 219 ? 25.646 -4.162 44.730 1.00 40.12 219 ASP A O 1
ATOM 1735 N N . VAL A 1 220 ? 24.524 -4.295 42.803 1.00 29.67 220 VAL A N 1
ATOM 1736 C CA . VAL A 1 220 ? 25.483 -3.491 42.037 1.00 29.67 220 VAL A CA 1
ATOM 1737 C C . VAL A 1 220 ? 24.707 -2.631 41.047 1.00 29.67 220 VAL A C 1
ATOM 1739 O O . VAL A 1 220 ? 24.342 -3.055 39.952 1.00 29.67 220 VAL A O 1
ATOM 1742 N N . ARG A 1 221 ? 24.465 -1.371 41.429 1.00 37.00 221 ARG A N 1
ATOM 1743 C CA . ARG A 1 221 ? 24.058 -0.305 40.504 1.00 37.00 221 ARG A CA 1
ATOM 1744 C C . ARG A 1 221 ? 25.184 -0.057 39.495 1.00 37.00 221 ARG A C 1
ATOM 1746 O O . ARG A 1 221 ? 25.978 0.866 39.659 1.00 37.00 221 ARG A O 1
ATOM 1753 N N . ILE A 1 222 ? 25.231 -0.845 38.425 1.00 30.19 222 ILE A N 1
ATOM 1754 C CA . ILE A 1 222 ? 25.960 -0.475 37.212 1.00 30.19 222 ILE A CA 1
ATOM 1755 C C . ILE A 1 222 ? 25.030 0.422 36.402 1.00 30.19 222 ILE A C 1
ATOM 1757 O O . ILE A 1 222 ? 24.072 -0.023 35.773 1.00 30.19 222 ILE A O 1
ATOM 1761 N N . LYS A 1 223 ? 25.311 1.722 36.445 1.00 33.00 223 LYS A N 1
ATOM 1762 C CA . LYS A 1 223 ? 24.758 2.702 35.515 1.00 33.00 223 LYS A CA 1
ATOM 1763 C C . LYS A 1 223 ? 25.377 2.393 34.146 1.00 33.00 223 LYS A C 1
ATOM 1765 O O . LYS A 1 223 ? 26.458 2.880 33.838 1.00 33.00 223 LYS A O 1
ATOM 1770 N N . VAL A 1 224 ? 24.750 1.510 33.368 1.00 33.44 224 VAL A N 1
ATOM 1771 C CA . VAL A 1 224 ? 25.146 1.269 31.975 1.00 33.44 224 VAL A CA 1
ATOM 1772 C C . VAL A 1 224 ? 24.711 2.496 31.183 1.00 33.44 224 VAL A C 1
ATOM 1774 O O . VAL A 1 224 ? 23.558 2.635 30.780 1.00 33.44 224 VAL A O 1
ATOM 1777 N N . GLU A 1 225 ? 25.634 3.437 31.047 1.00 41.78 225 GLU A N 1
ATOM 1778 C CA . GLU A 1 225 ? 25.566 4.525 30.083 1.00 41.78 225 GLU A CA 1
ATOM 1779 C C . GLU A 1 225 ? 25.598 3.875 28.694 1.00 41.78 225 GLU A C 1
ATOM 1781 O O . GLU A 1 225 ? 26.644 3.449 28.207 1.00 41.78 225 GLU A O 1
ATOM 1786 N N . ALA A 1 226 ? 24.415 3.645 28.120 1.00 48.53 226 ALA A N 1
ATOM 1787 C CA . ALA A 1 226 ? 24.289 3.058 26.795 1.00 48.53 226 ALA A CA 1
ATOM 1788 C C . ALA A 1 226 ? 24.971 4.000 25.798 1.00 48.53 226 ALA A C 1
ATOM 1790 O O . ALA A 1 226 ? 24.531 5.133 25.626 1.00 48.53 226 ALA A O 1
ATOM 1791 N N . ALA A 1 227 ? 26.065 3.540 25.188 1.00 65.88 227 ALA A N 1
ATOM 1792 C CA . ALA A 1 227 ? 26.753 4.283 24.146 1.00 65.88 227 ALA A CA 1
ATOM 1793 C C . ALA A 1 227 ? 25.762 4.622 23.024 1.00 65.88 227 ALA A C 1
ATOM 1795 O O . ALA A 1 227 ? 25.041 3.737 22.550 1.00 65.88 227 ALA A O 1
ATOM 1796 N N . ASP A 1 228 ? 25.726 5.893 22.621 1.00 73.62 228 ASP A N 1
ATOM 1797 C CA . ASP A 1 228 ? 24.847 6.340 21.548 1.00 73.62 228 ASP A CA 1
ATOM 1798 C C . ASP A 1 228 ? 25.097 5.516 20.269 1.00 73.62 228 ASP A C 1
ATOM 1800 O O . ASP A 1 228 ? 26.247 5.189 19.942 1.00 73.62 228 ASP A O 1
ATOM 1804 N N . PRO A 1 229 ? 24.034 5.146 19.534 1.00 85.31 229 PRO A N 1
ATOM 1805 C CA . PRO A 1 229 ? 24.153 4.386 18.300 1.00 85.31 229 PRO A CA 1
ATOM 1806 C C . PRO A 1 229 ? 25.015 5.125 17.262 1.00 85.31 229 PRO A C 1
ATOM 1808 O O . PRO A 1 229 ? 25.112 6.354 17.269 1.00 85.31 229 PRO A O 1
ATOM 1811 N N . PRO A 1 230 ? 25.656 4.392 16.333 1.00 85.00 230 PRO A N 1
ATOM 1812 C CA . PRO A 1 230 ? 26.571 5.002 15.383 1.00 85.00 230 PRO A CA 1
ATOM 1813 C C . PRO A 1 230 ? 25.831 5.984 14.460 1.00 85.00 230 PRO A C 1
ATOM 1815 O O . PRO A 1 230 ? 24.753 5.653 13.943 1.00 85.00 230 PRO A O 1
ATOM 1818 N N . PRO A 1 231 ? 26.403 7.179 14.210 1.00 86.38 231 PRO A N 1
ATOM 1819 C CA . PRO A 1 231 ? 25.796 8.170 13.336 1.00 86.38 231 PRO A CA 1
ATOM 1820 C C . PRO A 1 231 ? 25.764 7.684 11.884 1.00 86.38 231 PRO A C 1
ATOM 1822 O O . PRO A 1 231 ? 26.517 6.804 11.464 1.00 86.38 231 PRO A O 1
ATOM 1825 N N . VAL A 1 232 ? 24.877 8.278 11.093 1.00 87.25 232 VAL A N 1
ATOM 1826 C CA . VAL A 1 232 ? 24.564 7.848 9.731 1.00 87.25 232 VAL A CA 1
ATOM 1827 C C . VAL A 1 232 ? 25.230 8.771 8.709 1.00 87.25 232 VAL A C 1
ATOM 1829 O O . VAL A 1 232 ? 25.227 9.993 8.849 1.00 87.25 232 VAL A O 1
ATOM 1832 N N . GLY A 1 233 ? 25.802 8.203 7.647 1.00 85.75 233 GLY A N 1
ATOM 1833 C CA . GLY A 1 233 ? 26.469 8.985 6.603 1.00 85.75 233 GLY A CA 1
ATOM 1834 C C . GLY A 1 233 ? 25.507 9.838 5.766 1.00 85.75 233 GLY A C 1
ATOM 1835 O O . GLY A 1 233 ? 24.367 9.443 5.510 1.00 85.75 233 GLY A O 1
ATOM 1836 N N . THR A 1 234 ? 25.993 10.977 5.255 1.00 84.50 234 THR A N 1
ATOM 1837 C CA . THR A 1 234 ? 25.219 11.941 4.439 1.00 84.50 234 THR A CA 1
ATOM 1838 C C . THR A 1 234 ? 24.377 11.299 3.333 1.00 84.50 234 THR A C 1
ATOM 1840 O O . THR A 1 234 ? 23.228 11.689 3.145 1.00 84.50 234 THR A O 1
ATOM 1843 N N . LYS A 1 235 ? 24.925 10.327 2.585 1.00 81.50 235 LYS A N 1
ATOM 1844 C CA . LYS A 1 235 ? 24.197 9.666 1.484 1.00 81.50 235 LYS A CA 1
ATOM 1845 C C . LYS A 1 235 ? 22.951 8.944 1.990 1.00 81.50 235 LYS A C 1
ATOM 1847 O O . LYS A 1 235 ? 21.891 9.063 1.389 1.00 81.50 235 LYS A O 1
ATOM 1852 N N . LEU A 1 236 ? 23.081 8.230 3.107 1.00 82.31 236 LEU A N 1
ATOM 1853 C CA . LEU A 1 236 ? 21.977 7.477 3.680 1.00 82.31 236 LEU A CA 1
ATOM 1854 C C . LEU A 1 236 ? 20.945 8.419 4.315 1.00 82.31 236 LEU A C 1
ATOM 1856 O O . LEU A 1 236 ? 19.763 8.243 4.063 1.00 82.31 236 LEU A O 1
ATOM 1860 N N . ILE A 1 237 ? 21.360 9.482 5.016 1.00 86.44 237 ILE A N 1
ATOM 1861 C CA . ILE A 1 237 ? 20.425 10.522 5.495 1.00 86.44 237 ILE A CA 1
ATOM 1862 C C . ILE A 1 237 ? 19.648 11.159 4.344 1.00 86.44 237 ILE A C 1
ATOM 1864 O O . ILE A 1 237 ? 18.429 11.302 4.434 1.00 86.44 237 ILE A O 1
ATOM 1868 N N . ALA A 1 238 ? 20.335 11.525 3.257 1.00 83.81 238 ALA A N 1
ATOM 1869 C CA . ALA A 1 238 ? 19.680 12.091 2.088 1.00 83.81 238 ALA A CA 1
ATOM 1870 C C . ALA A 1 238 ? 18.624 11.119 1.553 1.00 83.81 238 ALA A C 1
ATOM 1872 O O . ALA A 1 238 ? 17.479 11.528 1.417 1.00 83.81 238 ALA A O 1
ATOM 1873 N N . LEU A 1 239 ? 18.972 9.840 1.357 1.00 80.75 239 LEU A N 1
ATOM 1874 C CA . LEU A 1 239 ? 18.057 8.791 0.885 1.00 80.75 239 LEU A CA 1
ATOM 1875 C C . LEU A 1 239 ? 16.870 8.531 1.824 1.00 80.75 239 LEU A C 1
ATOM 1877 O O . LEU A 1 239 ? 15.757 8.301 1.352 1.00 80.75 239 LEU A O 1
ATOM 1881 N N . LEU A 1 240 ? 17.088 8.573 3.138 1.00 84.00 240 LEU A N 1
ATOM 1882 C CA . LEU A 1 240 ? 16.046 8.324 4.131 1.00 84.00 240 LEU A CA 1
ATOM 1883 C C . LEU A 1 240 ? 15.005 9.445 4.150 1.00 84.00 240 LEU A C 1
ATOM 1885 O O . LEU A 1 240 ? 13.814 9.162 4.234 1.00 84.00 240 LEU A O 1
ATOM 1889 N N . PHE A 1 241 ? 15.435 10.706 4.033 1.00 82.50 241 PHE A N 1
ATOM 1890 C CA . PHE A 1 241 ? 14.566 11.852 4.309 1.00 82.50 241 PHE A CA 1
ATOM 1891 C C . PHE A 1 241 ? 14.187 12.712 3.089 1.00 82.50 241 PHE A C 1
ATOM 1893 O O . PHE A 1 241 ? 13.308 13.574 3.205 1.00 82.50 241 PHE A O 1
ATOM 1900 N N . TYR A 1 242 ? 14.766 12.487 1.898 1.00 76.62 242 TYR A N 1
ATOM 1901 C CA . TYR A 1 242 ? 14.471 13.333 0.727 1.00 76.62 242 TYR A CA 1
ATOM 1902 C C . TYR A 1 242 ? 13.016 13.288 0.258 1.00 76.62 242 TYR A C 1
ATOM 1904 O O . TYR A 1 242 ? 12.520 14.282 -0.276 1.00 76.62 242 TYR A O 1
ATOM 1912 N N . LYS A 1 243 ? 12.323 12.168 0.493 1.00 67.62 243 LYS A N 1
ATOM 1913 C CA . LYS A 1 243 ? 10.946 11.942 0.034 1.00 67.62 243 LYS A CA 1
ATOM 1914 C C . LYS A 1 243 ? 9.898 12.784 0.768 1.00 67.62 243 LYS A C 1
ATOM 1916 O O . LYS A 1 243 ? 8.791 12.925 0.264 1.00 67.62 243 LYS A O 1
ATOM 1921 N N . PHE A 1 244 ? 10.229 13.363 1.925 1.00 64.06 244 PHE A N 1
ATOM 1922 C CA . PHE A 1 244 ? 9.233 14.015 2.784 1.00 64.06 244 PHE A CA 1
ATOM 1923 C C . PHE A 1 244 ? 9.124 15.527 2.575 1.00 64.06 244 PHE A C 1
ATOM 1925 O O . PHE A 1 244 ? 8.054 16.094 2.760 1.00 64.06 244 PHE A O 1
ATOM 1932 N N . ARG A 1 245 ? 10.194 16.202 2.134 1.00 55.44 245 ARG A N 1
ATOM 1933 C CA . ARG A 1 245 ? 10.214 17.677 2.055 1.00 55.44 245 ARG A CA 1
ATOM 1934 C C . ARG A 1 245 ? 9.433 18.258 0.867 1.00 55.44 245 ARG A C 1
ATOM 1936 O O . ARG A 1 245 ? 9.133 19.449 0.867 1.00 55.44 245 ARG A O 1
ATOM 1943 N N . HIS A 1 246 ? 9.086 17.451 -0.135 1.00 49.06 246 HIS A N 1
ATOM 1944 C CA . HIS A 1 246 ? 8.343 17.918 -1.302 1.00 49.06 246 HIS A CA 1
ATOM 1945 C C . HIS A 1 246 ? 7.210 16.953 -1.650 1.00 49.06 246 HIS A C 1
ATOM 1947 O O . HIS A 1 246 ? 7.442 15.807 -2.023 1.00 49.06 246 HIS A O 1
ATOM 1953 N N . ARG A 1 247 ? 5.966 17.447 -1.567 1.00 42.78 247 ARG A N 1
ATOM 1954 C CA . ARG A 1 247 ? 4.837 16.892 -2.322 1.00 42.78 247 ARG A CA 1
ATOM 1955 C C . ARG A 1 247 ? 5.234 16.910 -3.803 1.00 42.78 247 ARG A C 1
ATOM 1957 O O . ARG A 1 247 ? 5.162 17.954 -4.440 1.00 42.78 247 ARG A O 1
ATOM 1964 N N . GLY A 1 248 ? 5.714 15.780 -4.307 1.00 41.44 248 GLY A N 1
ATOM 1965 C CA . GLY A 1 248 ? 6.250 15.638 -5.658 1.00 41.44 248 GLY A CA 1
ATOM 1966 C C . GLY A 1 248 ? 7.707 15.193 -5.627 1.00 41.44 248 GLY A C 1
ATOM 1967 O O . GLY A 1 248 ? 8.606 15.974 -5.318 1.00 41.44 248 GLY A O 1
ATOM 1968 N N . ALA A 1 249 ? 7.938 13.929 -5.973 1.00 45.19 249 ALA A N 1
ATOM 1969 C CA . ALA A 1 249 ? 9.257 13.408 -6.294 1.00 45.19 249 ALA A CA 1
ATOM 1970 C C . ALA A 1 249 ? 9.737 14.041 -7.612 1.00 45.19 249 ALA A C 1
ATOM 1972 O O . ALA A 1 249 ? 9.615 13.447 -8.676 1.00 45.19 249 ALA A O 1
ATOM 1973 N N . SER A 1 250 ? 10.221 15.283 -7.568 1.00 47.19 250 SER A N 1
ATOM 1974 C CA . SER A 1 250 ? 10.982 15.846 -8.686 1.00 47.19 250 SER A CA 1
ATOM 1975 C C . SER A 1 250 ? 12.381 15.226 -8.691 1.00 47.19 250 SER A C 1
ATOM 1977 O O . SER A 1 250 ? 12.972 15.096 -7.614 1.00 47.19 250 SER A O 1
ATOM 1979 N N . GLU A 1 251 ? 12.925 14.926 -9.872 1.00 49.03 251 GLU A N 1
ATOM 1980 C CA . GLU A 1 251 ? 14.251 14.331 -10.165 1.00 49.03 251 GLU A CA 1
ATOM 1981 C C . GLU A 1 251 ? 15.493 15.111 -9.645 1.00 49.03 251 GLU A C 1
ATOM 1983 O O . GLU A 1 251 ? 16.582 15.004 -10.189 1.00 49.03 251 GLU A O 1
ATOM 1988 N N . GLY A 1 252 ? 15.384 15.889 -8.566 1.00 58.19 252 GLY A N 1
ATOM 1989 C CA . GLY A 1 252 ? 16.508 16.589 -7.923 1.00 58.19 252 GLY A CA 1
ATOM 1990 C C . GLY A 1 252 ? 16.401 16.696 -6.399 1.00 58.19 252 GLY A C 1
ATOM 1991 O O . GLY A 1 252 ? 17.104 17.498 -5.776 1.00 58.19 252 GLY A O 1
ATOM 1992 N N . GLY A 1 253 ? 15.493 15.934 -5.775 1.00 67.38 253 GLY A N 1
ATOM 1993 C CA . GLY A 1 253 ? 15.299 15.946 -4.322 1.00 67.38 253 GLY A CA 1
ATOM 1994 C C . GLY A 1 253 ? 16.531 15.460 -3.556 1.00 67.38 253 GLY A C 1
ATOM 1995 O O . GLY A 1 253 ? 16.905 16.063 -2.549 1.00 67.38 253 GLY A O 1
ATOM 1996 N N . GLU A 1 254 ? 17.195 14.421 -4.060 1.00 69.44 254 GLU A N 1
ATOM 1997 C CA . GLU A 1 254 ? 18.394 13.852 -3.444 1.00 69.44 254 GLU A CA 1
ATOM 1998 C C . GLU A 1 254 ? 19.586 14.822 -3.530 1.00 69.44 254 GLU A C 1
ATOM 2000 O O . GLU A 1 254 ? 20.239 15.092 -2.522 1.00 69.44 254 GLU A O 1
ATOM 2005 N N . GLU A 1 255 ? 19.832 15.430 -4.692 1.00 71.19 255 GLU A N 1
ATOM 2006 C CA . GLU A 1 255 ? 20.905 16.408 -4.935 1.00 71.19 255 GLU A CA 1
ATOM 2007 C C . GLU A 1 255 ? 20.715 17.670 -4.091 1.00 71.19 255 GLU A C 1
ATOM 2009 O O . GLU A 1 255 ? 21.670 18.203 -3.517 1.00 71.19 255 GLU A O 1
ATOM 2014 N N . ARG A 1 256 ? 19.468 18.131 -3.942 1.00 71.56 256 ARG A N 1
ATOM 2015 C CA . ARG A 1 256 ? 19.135 19.267 -3.075 1.00 71.56 256 ARG A CA 1
ATOM 2016 C C . ARG A 1 256 ? 19.364 18.941 -1.603 1.00 71.56 256 ARG A C 1
ATOM 2018 O O . ARG A 1 256 ? 19.829 19.806 -0.855 1.00 71.56 256 ARG A O 1
ATOM 2025 N N . TRP A 1 257 ? 19.079 17.712 -1.182 1.00 77.25 257 TRP A N 1
ATOM 2026 C CA . TRP A 1 257 ? 19.397 17.242 0.163 1.00 77.25 257 TRP A CA 1
ATOM 2027 C C . TRP A 1 257 ? 20.899 17.105 0.381 1.00 77.25 257 TRP A C 1
ATOM 2029 O O . TRP A 1 257 ? 21.398 17.615 1.379 1.00 77.25 257 TRP A O 1
ATOM 2039 N N . LYS A 1 258 ? 21.648 16.552 -0.576 1.00 74.69 258 LYS A N 1
ATOM 2040 C CA . LYS A 1 258 ? 23.120 16.543 -0.545 1.00 74.69 258 LYS A CA 1
ATOM 2041 C C . LYS A 1 258 ? 23.680 17.965 -0.417 1.00 74.69 258 LYS A C 1
ATOM 2043 O O . LYS A 1 258 ? 24.568 18.190 0.404 1.00 74.69 258 LYS A O 1
ATOM 2048 N N . LYS A 1 259 ? 23.123 18.940 -1.148 1.00 78.69 259 LYS A N 1
ATOM 2049 C CA . LYS A 1 259 ? 23.491 20.365 -1.042 1.00 78.69 259 LYS A CA 1
ATOM 2050 C C . LYS A 1 259 ? 23.140 20.952 0.329 1.00 78.69 259 LYS A C 1
ATOM 2052 O O . LYS A 1 259 ? 23.983 21.597 0.940 1.00 78.69 259 LYS A O 1
ATOM 2057 N N . THR A 1 260 ? 21.939 20.677 0.837 1.00 79.88 260 THR A N 1
ATOM 2058 C CA . THR A 1 260 ? 21.487 21.132 2.167 1.00 79.88 260 THR A CA 1
ATOM 2059 C C . THR A 1 260 ? 22.347 20.541 3.283 1.00 79.88 260 THR A C 1
ATOM 2061 O O . THR A 1 260 ? 22.655 21.227 4.240 1.00 79.88 260 THR A O 1
ATOM 2064 N N . LEU A 1 261 ? 22.770 19.284 3.174 1.00 81.50 261 LEU A N 1
ATOM 2065 C CA . LEU A 1 261 ? 23.652 18.646 4.155 1.00 81.50 261 LEU A CA 1
ATOM 2066 C C . LEU A 1 261 ? 25.109 19.117 4.007 1.00 81.50 261 LEU A C 1
ATOM 2068 O O . LEU A 1 261 ? 25.867 19.088 4.972 1.00 81.50 261 LEU A O 1
ATOM 2072 N N . SER A 1 262 ? 25.510 19.580 2.821 1.00 80.00 262 SER A N 1
ATOM 2073 C CA . SER A 1 262 ? 26.830 20.188 2.607 1.00 80.00 262 SER A CA 1
ATOM 2074 C C . SER A 1 262 ? 26.930 21.575 3.252 1.00 80.00 262 SER A C 1
ATOM 2076 O O . SER A 1 262 ? 27.957 21.885 3.851 1.00 80.00 262 SER A O 1
ATOM 2078 N N . ASP A 1 263 ? 25.853 22.366 3.189 1.00 80.06 263 ASP A N 1
ATOM 2079 C CA . ASP A 1 263 ? 25.721 23.665 3.860 1.00 80.06 263 ASP A CA 1
ATOM 2080 C C . ASP A 1 263 ? 24.443 23.717 4.727 1.00 80.06 263 ASP A C 1
ATOM 2082 O O . ASP A 1 263 ? 23.407 24.248 4.308 1.00 80.06 263 ASP A O 1
ATOM 2086 N N . PRO A 1 264 ? 24.467 23.089 5.920 1.00 82.94 264 PRO A N 1
ATOM 2087 C CA . PRO A 1 264 ? 23.274 22.923 6.741 1.00 82.94 264 PRO A CA 1
ATOM 2088 C C . PRO A 1 264 ? 22.813 24.234 7.389 1.00 82.94 264 PRO A C 1
ATOM 2090 O O . PRO A 1 264 ? 23.635 24.984 7.927 1.00 82.94 264 PRO A O 1
ATOM 2093 N N . PRO A 1 265 ? 21.491 24.496 7.439 1.00 81.81 265 PRO A N 1
ATOM 2094 C CA . PRO A 1 265 ? 20.942 25.627 8.182 1.00 81.81 265 PRO A CA 1
ATOM 2095 C C . PRO A 1 265 ? 21.265 25.509 9.678 1.00 81.81 265 PRO A C 1
ATOM 2097 O O . PRO A 1 265 ? 21.504 24.415 10.186 1.00 81.81 265 PRO A O 1
ATOM 2100 N N . ALA A 1 266 ? 21.240 26.631 10.407 1.00 77.31 266 ALA A N 1
ATOM 2101 C CA . ALA A 1 266 ? 21.704 26.703 11.799 1.00 77.31 266 ALA A CA 1
ATOM 2102 C C . ALA A 1 266 ? 21.107 25.620 12.721 1.00 77.31 266 ALA A C 1
ATOM 2104 O O . ALA A 1 266 ? 21.840 25.004 13.485 1.00 77.31 266 ALA A O 1
ATOM 2105 N N . GLY A 1 267 ? 19.808 25.327 12.590 1.00 74.81 267 GLY A N 1
ATOM 2106 C CA . GLY A 1 267 ? 19.137 24.288 13.382 1.00 74.81 267 GLY A CA 1
ATOM 2107 C C . GLY A 1 267 ? 19.457 22.841 12.983 1.00 74.81 267 GLY A C 1
ATOM 2108 O O . GLY A 1 267 ? 19.130 21.937 13.736 1.00 74.81 267 GLY A O 1
ATOM 2109 N N . LEU A 1 268 ? 20.076 22.618 11.820 1.00 84.25 268 LEU A N 1
ATOM 2110 C CA . LEU A 1 268 ? 20.512 21.299 11.346 1.00 84.25 268 LEU A CA 1
ATOM 2111 C C . LEU A 1 268 ? 22.015 21.075 11.588 1.00 84.25 268 LEU A C 1
ATOM 2113 O O . LEU A 1 268 ? 22.482 19.942 11.563 1.00 84.25 268 LEU A O 1
ATOM 2117 N N . LYS A 1 269 ? 22.786 22.138 11.865 1.00 84.19 269 LYS A N 1
ATOM 2118 C CA . LYS A 1 269 ? 24.221 22.041 12.190 1.00 84.19 269 LYS A CA 1
ATOM 2119 C C . LYS A 1 269 ? 24.484 21.188 13.431 1.00 84.19 269 LYS A C 1
ATOM 2121 O O . LYS A 1 269 ? 25.486 20.482 13.456 1.00 84.19 269 LYS A O 1
ATOM 2126 N N . SER A 1 270 ? 23.587 21.220 14.418 1.00 81.25 270 SER A N 1
ATOM 2127 C CA . SER A 1 270 ? 23.676 20.401 15.635 1.00 81.25 270 SER A CA 1
ATOM 2128 C C . SER A 1 270 ? 23.491 18.904 15.380 1.00 81.25 270 SER A C 1
ATOM 2130 O O . SER A 1 270 ? 23.948 18.105 16.183 1.00 81.25 270 SER A O 1
ATOM 2132 N N . ALA A 1 271 ? 22.877 18.513 14.258 1.00 83.06 271 ALA A N 1
ATOM 2133 C CA . ALA A 1 271 ? 22.727 17.109 13.880 1.00 83.06 271 ALA A CA 1
ATOM 2134 C C . ALA A 1 271 ? 24.027 16.495 13.336 1.00 83.06 271 ALA A C 1
ATOM 2136 O O . ALA A 1 271 ? 24.090 15.293 13.099 1.00 83.06 271 ALA A O 1
ATOM 2137 N N . ARG A 1 272 ? 25.062 17.303 13.074 1.00 86.50 272 ARG A N 1
ATOM 2138 C CA . ARG A 1 272 ? 26.332 16.829 12.523 1.00 86.50 272 ARG A CA 1
ATOM 2139 C C . ARG A 1 272 ? 27.263 16.401 13.657 1.00 86.50 272 ARG A C 1
ATOM 2141 O O . ARG A 1 272 ? 27.785 17.244 14.378 1.00 86.50 272 ARG A O 1
ATOM 2148 N N . VAL A 1 273 ? 27.526 15.100 13.749 1.00 79.75 273 VAL A N 1
ATOM 2149 C CA . VAL A 1 273 ? 28.288 14.486 14.854 1.00 79.75 273 VAL A CA 1
ATOM 2150 C C . VAL A 1 273 ? 29.801 14.447 14.567 1.00 79.75 273 VAL A C 1
ATOM 2152 O O . VAL A 1 273 ? 30.608 14.366 15.486 1.00 79.75 273 VAL A O 1
ATOM 2155 N N . GLY A 1 274 ? 30.226 14.575 13.300 1.00 66.12 274 GLY A N 1
ATOM 2156 C CA . GLY A 1 274 ? 31.647 14.521 12.923 1.00 66.12 274 GLY A CA 1
ATOM 2157 C C . GLY A 1 274 ? 32.065 15.452 11.778 1.00 66.12 274 GLY A C 1
ATOM 2158 O O . GLY A 1 274 ? 31.309 15.719 10.831 1.00 66.12 274 GLY A O 1
ATOM 2159 N N . LYS A 1 275 ? 33.317 15.933 11.837 1.00 55.00 275 LYS A N 1
ATOM 2160 C CA . LYS A 1 275 ? 34.016 16.522 10.682 1.00 55.00 275 LYS A CA 1
ATOM 2161 C C . LYS A 1 275 ? 34.563 15.383 9.820 1.00 55.00 275 LYS A C 1
ATOM 2163 O O . LYS A 1 275 ? 35.106 14.420 10.342 1.00 55.00 275 LYS A O 1
ATOM 2168 N N . SER A 1 276 ? 34.399 15.500 8.506 1.00 51.44 276 SER A N 1
ATOM 2169 C CA . SER A 1 276 ? 34.923 14.544 7.531 1.00 51.44 276 SER A CA 1
ATOM 2170 C C . SER A 1 276 ? 36.449 14.495 7.633 1.00 51.44 276 SER A C 1
ATOM 2172 O O . SER A 1 276 ? 37.109 15.467 7.259 1.00 51.44 276 SER A O 1
ATOM 2174 N N . SER A 1 277 ? 37.017 13.398 8.127 1.00 50.12 277 SER A N 1
ATOM 2175 C CA . SER A 1 277 ? 38.398 13.042 7.799 1.00 50.12 277 SER A CA 1
ATOM 2176 C C . SER A 1 277 ? 38.458 12.678 6.308 1.00 50.12 277 SER A C 1
ATOM 2178 O O . SER A 1 277 ? 37.462 12.224 5.739 1.00 50.12 277 SER A O 1
ATOM 2180 N N . GLN A 1 278 ? 39.581 12.976 5.642 1.00 42.78 278 GLN A N 1
ATOM 2181 C CA . GLN A 1 278 ? 39.745 12.876 4.182 1.00 42.78 278 GLN A CA 1
ATOM 2182 C C . GLN A 1 278 ? 39.093 11.607 3.597 1.00 42.78 278 GLN A C 1
ATOM 2184 O O . GLN A 1 278 ? 39.513 10.493 3.885 1.00 42.78 278 GLN A O 1
ATOM 2189 N N . GLY A 1 279 ? 38.055 11.792 2.773 1.00 51.31 279 GLY A N 1
ATOM 2190 C CA . GLY A 1 279 ? 37.369 10.721 2.038 1.00 51.31 279 GLY A CA 1
ATOM 2191 C C . GLY A 1 279 ? 36.067 10.192 2.659 1.00 51.31 279 GLY A C 1
ATOM 2192 O O . GLY A 1 279 ? 35.226 9.688 1.913 1.00 51.31 279 GLY A O 1
ATOM 2193 N N . MET A 1 280 ? 35.828 10.355 3.967 1.00 54.59 280 MET A N 1
ATOM 2194 C CA . MET A 1 280 ? 34.555 9.971 4.603 1.00 54.59 280 MET A CA 1
ATOM 2195 C C . MET A 1 280 ? 33.618 11.180 4.698 1.00 54.59 280 MET A C 1
ATOM 2197 O O . MET A 1 280 ? 33.961 12.213 5.267 1.00 54.59 280 MET A O 1
ATOM 2201 N N . GLY A 1 281 ? 32.422 11.073 4.111 1.00 68.12 281 GLY A N 1
ATOM 2202 C CA . GLY A 1 281 ? 31.398 12.122 4.181 1.00 68.12 281 GLY A CA 1
ATOM 2203 C C . GLY A 1 281 ? 30.985 12.454 5.623 1.00 68.12 281 GLY A C 1
ATOM 2204 O O . GLY A 1 281 ? 31.246 11.690 6.547 1.00 68.12 281 GLY A O 1
ATOM 2205 N N . ALA A 1 282 ? 30.334 13.604 5.825 1.00 81.25 282 ALA A N 1
ATOM 2206 C CA . ALA A 1 282 ? 29.828 13.989 7.143 1.00 81.25 282 ALA A CA 1
ATOM 2207 C C . ALA A 1 282 ? 28.883 12.918 7.731 1.00 81.25 282 ALA A C 1
ATOM 2209 O O . ALA A 1 282 ? 28.121 12.271 7.007 1.00 81.25 282 ALA A O 1
ATOM 2210 N N . MET A 1 283 ? 28.947 12.761 9.053 1.00 85.94 283 MET A N 1
ATOM 2211 C CA . MET A 1 283 ? 28.121 11.829 9.820 1.00 85.94 283 MET A CA 1
ATOM 2212 C C . MET A 1 283 ? 27.073 12.607 10.612 1.00 85.94 283 MET A C 1
ATOM 2214 O O . MET A 1 283 ? 27.356 13.699 11.121 1.00 85.94 283 MET A O 1
ATOM 2218 N N . TRP A 1 284 ? 25.877 12.042 10.698 1.00 89.56 284 TRP A N 1
ATOM 2219 C CA . TRP A 1 284 ? 24.680 12.723 11.170 1.00 89.56 284 TRP A CA 1
ATOM 2220 C C . TRP A 1 284 ? 23.920 11.895 12.194 1.00 89.56 284 TRP A C 1
ATOM 2222 O O . TRP A 1 284 ? 23.839 10.674 12.078 1.00 89.56 284 TRP A O 1
ATOM 2232 N N . ASP A 1 285 ? 23.300 12.585 13.137 1.00 91.88 285 ASP A N 1
ATOM 2233 C CA . ASP A 1 285 ? 22.295 12.033 14.030 1.00 91.88 285 ASP A CA 1
ATOM 2234 C C . ASP A 1 285 ? 20.928 12.020 13.311 1.00 91.88 285 ASP A C 1
ATOM 2236 O O . ASP A 1 285 ? 20.373 13.089 13.021 1.00 91.88 285 ASP A O 1
ATOM 2240 N N . PRO A 1 286 ? 20.370 10.839 12.984 1.00 92.25 286 PRO A N 1
ATOM 2241 C CA . PRO A 1 286 ? 19.100 10.745 12.274 1.00 92.25 286 PRO A CA 1
ATOM 2242 C C . PRO A 1 286 ? 17.913 11.257 13.103 1.00 92.25 286 PRO A C 1
ATOM 2244 O O . PRO A 1 286 ? 16.954 11.756 12.511 1.00 92.25 286 PRO A O 1
ATOM 2247 N N . VAL A 1 287 ? 17.965 11.176 14.437 1.00 93.06 287 VAL A N 1
ATOM 2248 C CA . VAL A 1 287 ? 16.906 11.661 15.336 1.00 93.06 287 VAL A CA 1
ATOM 2249 C C . VAL A 1 287 ? 16.860 13.181 15.300 1.00 93.06 287 VAL A C 1
ATOM 2251 O O . VAL A 1 287 ? 15.797 13.755 15.076 1.00 93.06 287 VAL A O 1
ATOM 2254 N N . VAL A 1 288 ? 18.011 13.849 15.398 1.00 91.75 288 VAL A N 1
ATOM 2255 C CA . VAL A 1 288 ? 18.064 15.320 15.323 1.00 91.75 288 VAL A CA 1
ATOM 2256 C C . VAL A 1 288 ? 17.635 15.821 13.938 1.00 91.75 288 VAL A C 1
ATOM 2258 O O . VAL A 1 288 ? 16.925 16.827 13.840 1.00 91.75 288 VAL A O 1
ATOM 2261 N N . VAL A 1 289 ? 18.000 15.113 12.858 1.00 90.75 289 VAL A N 1
ATOM 2262 C CA . VAL A 1 289 ? 17.515 15.424 11.498 1.00 90.75 289 VAL A CA 1
ATOM 2263 C C . VAL A 1 289 ? 15.988 15.304 11.418 1.00 90.75 289 VAL A C 1
ATOM 2265 O O . VAL A 1 289 ? 15.335 16.205 10.884 1.00 90.75 289 VAL A O 1
ATOM 2268 N N . ALA A 1 290 ? 15.409 14.230 11.960 1.00 91.19 290 ALA A N 1
ATOM 2269 C CA . ALA A 1 290 ? 13.966 14.002 11.966 1.00 91.19 290 ALA A CA 1
ATOM 2270 C C . ALA A 1 290 ? 13.213 15.039 12.819 1.00 91.19 290 ALA A C 1
ATOM 2272 O O . ALA A 1 290 ? 12.248 15.639 12.338 1.00 91.19 290 ALA A O 1
ATOM 2273 N N . SER A 1 291 ? 13.699 15.359 14.021 1.00 90.50 291 SER A N 1
ATOM 2274 C CA . SER A 1 291 ? 13.137 16.425 14.861 1.00 90.50 291 SER A CA 1
ATOM 2275 C C . SER A 1 291 ? 13.163 17.779 14.156 1.00 90.50 291 SER A C 1
ATOM 2277 O O . SER A 1 291 ? 12.186 18.533 14.201 1.00 90.50 291 SER A O 1
ATOM 2279 N N . TRP A 1 292 ? 14.258 18.096 13.458 1.00 90.31 292 TRP A N 1
ATOM 2280 C CA . TRP A 1 292 ? 14.348 19.319 12.663 1.00 90.31 292 TRP A CA 1
ATOM 2281 C C . TRP A 1 292 ? 13.328 19.331 11.517 1.00 90.31 292 TRP A C 1
ATOM 2283 O O . TRP A 1 292 ? 12.691 20.359 11.270 1.00 90.31 292 TRP A O 1
ATOM 2293 N N . LEU A 1 293 ? 13.126 18.196 10.841 1.00 86.44 293 LEU A N 1
ATOM 2294 C CA . LEU A 1 293 ? 12.125 18.069 9.781 1.00 86.44 293 LEU A CA 1
ATOM 2295 C C . LEU A 1 293 ? 10.700 18.237 10.284 1.00 86.44 293 LEU A C 1
ATOM 2297 O O . LEU A 1 293 ? 9.896 18.862 9.597 1.00 86.44 293 LEU A O 1
ATOM 2301 N N . HIS A 1 294 ? 10.394 17.745 11.477 1.00 87.56 294 HIS A N 1
ATOM 2302 C CA . HIS A 1 294 ? 9.097 17.987 12.086 1.00 87.56 294 HIS A CA 1
ATOM 2303 C C . HIS A 1 294 ? 8.904 19.481 12.392 1.00 87.56 294 HIS A C 1
ATOM 2305 O O . HIS A 1 294 ? 7.985 20.112 11.878 1.00 87.56 294 HIS A O 1
ATOM 2311 N N . VAL A 1 295 ? 9.836 20.079 13.142 1.00 85.44 295 VAL A N 1
ATOM 2312 C CA . VAL A 1 295 ? 9.696 21.447 13.676 1.00 85.44 295 VAL A CA 1
ATOM 2313 C C . VAL A 1 295 ? 9.830 22.541 12.609 1.00 85.44 295 VAL A C 1
ATOM 2315 O O . VAL A 1 295 ? 9.231 23.607 12.737 1.00 85.44 295 VAL A O 1
ATOM 2318 N N . LYS A 1 296 ? 10.670 22.340 11.587 1.00 81.81 296 LYS A N 1
ATOM 2319 C CA . LYS A 1 296 ? 10.952 23.351 10.547 1.00 81.81 296 LYS A CA 1
ATOM 2320 C C . LYS A 1 296 ? 10.512 22.934 9.152 1.00 81.81 296 LYS A C 1
ATOM 2322 O O . LYS A 1 296 ? 10.305 23.800 8.305 1.00 81.81 296 LYS A O 1
ATOM 2327 N N . GLY A 1 297 ? 10.422 21.634 8.894 1.00 72.62 297 GLY A N 1
ATOM 2328 C CA . GLY A 1 297 ? 9.960 21.088 7.619 1.00 72.62 297 GLY A CA 1
ATOM 2329 C C . GLY A 1 297 ? 8.458 20.804 7.575 1.00 72.62 297 GLY A C 1
ATOM 2330 O O . GLY A 1 297 ? 7.973 20.474 6.497 1.00 72.62 297 GLY A O 1
ATOM 2331 N N . ASN A 1 298 ? 7.742 20.939 8.701 1.00 78.44 298 ASN A N 1
ATOM 2332 C CA . ASN A 1 298 ? 6.326 20.591 8.857 1.00 78.44 298 ASN A CA 1
ATOM 2333 C C . ASN A 1 298 ? 6.015 19.155 8.403 1.00 78.44 298 ASN A C 1
ATOM 2335 O O . ASN A 1 298 ? 4.988 18.890 7.777 1.00 78.44 298 ASN A O 1
ATOM 2339 N N . ILE A 1 299 ? 6.934 18.227 8.676 1.00 81.75 299 ILE A N 1
ATOM 2340 C CA . ILE A 1 299 ? 6.732 16.805 8.393 1.00 81.75 299 ILE A CA 1
ATOM 2341 C C . ILE A 1 299 ? 5.992 16.163 9.567 1.00 81.75 299 ILE A C 1
ATOM 2343 O O . ILE A 1 299 ? 6.355 16.374 10.724 1.00 81.75 299 ILE A O 1
ATOM 2347 N N . SER A 1 300 ? 4.957 15.376 9.271 1.00 84.56 300 SER A N 1
ATOM 2348 C CA . SER A 1 300 ? 4.205 14.637 10.291 1.00 84.56 300 SER A CA 1
ATOM 2349 C C . SER A 1 300 ? 5.114 13.661 11.044 1.00 84.56 300 SER A C 1
ATOM 2351 O O . SER A 1 300 ? 5.918 12.961 10.421 1.00 84.56 300 SER A O 1
ATOM 2353 N N . LEU A 1 301 ? 4.957 13.583 12.371 1.00 86.62 301 LEU A N 1
ATOM 2354 C CA . LEU A 1 301 ? 5.672 12.605 13.197 1.00 86.62 301 LEU A CA 1
ATOM 2355 C C . LEU A 1 301 ? 5.381 11.172 12.751 1.00 86.62 301 LEU A C 1
ATOM 2357 O O . LEU A 1 301 ? 6.313 10.387 12.684 1.00 86.62 301 LEU A O 1
ATOM 2361 N N . VAL A 1 302 ? 4.155 10.875 12.309 1.00 84.12 302 VAL A N 1
ATOM 2362 C CA . VAL A 1 302 ? 3.761 9.545 11.807 1.00 84.12 302 VAL A CA 1
ATOM 2363 C C . VAL A 1 302 ? 4.621 9.113 10.613 1.00 84.12 302 VAL A C 1
ATOM 2365 O O . VAL A 1 302 ? 5.023 7.956 10.499 1.00 84.12 302 VAL A O 1
ATOM 2368 N N . LEU A 1 303 ? 4.951 10.049 9.715 1.00 82.94 303 LEU A N 1
ATOM 2369 C CA . LEU A 1 303 ? 5.823 9.757 8.573 1.00 82.94 303 LEU A CA 1
ATOM 2370 C C . LEU A 1 303 ? 7.261 9.487 9.013 1.00 82.94 303 LEU A C 1
ATOM 2372 O O . LEU A 1 303 ? 7.936 8.654 8.413 1.00 82.94 303 LEU A O 1
ATOM 2376 N N . LEU A 1 304 ? 7.726 10.194 10.040 1.00 88.12 304 LEU A N 1
ATOM 2377 C CA . LEU A 1 304 ? 9.063 10.011 10.590 1.00 88.12 304 LEU A CA 1
ATOM 2378 C C . LEU A 1 304 ? 9.148 8.697 11.383 1.00 88.12 304 LEU A C 1
ATOM 2380 O O . LEU A 1 304 ? 10.100 7.953 11.170 1.00 88.12 304 LEU A O 1
ATOM 2384 N N . ASP A 1 305 ? 8.127 8.346 12.171 1.00 89.75 305 ASP A N 1
ATOM 2385 C CA . ASP A 1 305 ? 7.991 7.052 12.858 1.00 89.75 305 ASP A CA 1
ATOM 2386 C C . ASP A 1 305 ? 8.157 5.892 11.865 1.00 89.75 305 ASP A C 1
ATOM 2388 O O . ASP A 1 305 ? 9.034 5.039 12.029 1.00 89.75 305 ASP A O 1
ATOM 2392 N N . ALA A 1 306 ? 7.433 5.940 10.741 1.00 84.25 306 ALA A N 1
ATOM 2393 C CA . ALA A 1 306 ? 7.526 4.928 9.691 1.00 84.25 306 ALA A CA 1
ATOM 2394 C C . ALA A 1 306 ? 8.941 4.790 9.088 1.00 84.25 306 ALA A C 1
ATOM 2396 O O . ALA A 1 306 ? 9.325 3.700 8.653 1.00 84.25 306 ALA A O 1
ATOM 2397 N N . VAL A 1 307 ? 9.741 5.864 9.047 1.00 88.69 307 VAL A N 1
ATOM 2398 C CA . VAL A 1 307 ? 11.141 5.799 8.586 1.00 88.69 307 VAL A CA 1
ATOM 2399 C C . VAL A 1 307 ? 11.988 4.997 9.569 1.00 88.69 307 VAL A C 1
ATOM 2401 O O . VAL A 1 307 ? 12.725 4.107 9.138 1.00 88.69 307 VAL A O 1
ATOM 2404 N N . PHE A 1 308 ? 11.872 5.263 10.870 1.00 91.38 308 PHE A N 1
ATOM 2405 C CA . PHE A 1 308 ? 12.632 4.543 11.897 1.00 91.38 308 PHE A CA 1
ATOM 2406 C C . PHE A 1 308 ? 12.187 3.081 12.035 1.00 91.38 308 PHE A C 1
ATOM 2408 O O . PHE A 1 308 ? 13.025 2.195 12.236 1.00 91.38 308 PHE A O 1
ATOM 2415 N N . GLU A 1 309 ? 10.899 2.796 11.853 1.00 88.12 309 GLU A N 1
ATOM 2416 C CA . GLU A 1 309 ? 10.358 1.436 11.893 1.00 88.12 309 GLU A CA 1
ATOM 2417 C C . GLU A 1 309 ? 10.786 0.596 10.685 1.00 88.12 309 GLU A C 1
ATOM 2419 O O . GLU A 1 309 ? 11.263 -0.529 10.847 1.00 88.12 309 GLU A O 1
ATOM 2424 N N . ARG A 1 310 ? 10.673 1.124 9.461 1.00 82.50 310 ARG A N 1
ATOM 2425 C CA . ARG A 1 310 ? 10.894 0.329 8.236 1.00 82.50 310 ARG A CA 1
ATOM 2426 C C . ARG A 1 310 ? 12.365 0.153 7.879 1.00 82.50 310 ARG A C 1
ATOM 2428 O O . ARG A 1 310 ? 12.723 -0.812 7.207 1.00 82.50 310 ARG A O 1
ATOM 2435 N N . GLN A 1 311 ? 13.227 1.081 8.286 1.00 87.06 311 GLN A N 1
ATOM 2436 C CA . GLN A 1 311 ? 14.617 1.106 7.835 1.00 87.06 311 GLN A CA 1
ATOM 2437 C C . GLN A 1 311 ? 15.514 0.339 8.802 1.00 87.06 311 GLN A C 1
ATOM 2439 O O . GLN A 1 311 ? 15.785 0.781 9.918 1.00 87.06 311 GLN A O 1
ATOM 2444 N N . ALA A 1 312 ? 16.022 -0.811 8.352 1.00 84.00 312 ALA A N 1
ATOM 2445 C CA . ALA A 1 312 ? 16.903 -1.666 9.151 1.00 84.00 312 ALA A CA 1
ATOM 2446 C C . ALA A 1 312 ? 18.151 -0.917 9.656 1.00 84.00 312 ALA A C 1
ATOM 2448 O O . ALA A 1 312 ? 18.591 -1.137 10.784 1.00 84.00 312 ALA A O 1
ATOM 2449 N N . SER A 1 313 ? 18.671 0.030 8.866 1.00 83.56 313 SER A N 1
ATOM 2450 C CA . SER A 1 313 ? 19.812 0.878 9.233 1.00 83.56 313 SER A CA 1
ATOM 2451 C C . SER A 1 313 ? 19.541 1.826 10.406 1.00 83.56 313 SER A C 1
ATOM 2453 O O . SER A 1 313 ? 20.485 2.366 10.973 1.00 83.56 313 SER A O 1
ATOM 2455 N N . LEU A 1 314 ? 18.273 2.044 10.770 1.00 89.38 314 LEU A N 1
ATOM 2456 C CA . LEU A 1 314 ? 17.861 2.886 11.895 1.00 89.38 314 LEU A CA 1
ATOM 2457 C C . LEU A 1 314 ? 17.401 2.074 13.110 1.00 89.38 314 LEU A C 1
ATOM 2459 O O . LEU A 1 314 ? 16.978 2.664 14.100 1.00 89.38 314 LEU A O 1
ATOM 2463 N N . LYS A 1 315 ? 17.516 0.738 13.088 1.00 89.50 315 LYS A N 1
ATOM 2464 C CA . LYS A 1 315 ? 17.051 -0.131 14.183 1.00 89.50 315 LYS A CA 1
ATOM 2465 C C . LYS A 1 315 ? 17.609 0.285 15.549 1.00 89.50 315 LYS A C 1
ATOM 2467 O O . LYS A 1 315 ? 16.856 0.342 16.512 1.00 89.50 315 LYS A O 1
ATOM 2472 N N . ALA A 1 316 ? 18.898 0.621 15.617 1.00 89.06 316 ALA A N 1
ATOM 2473 C CA . ALA A 1 316 ? 19.558 1.050 16.854 1.00 89.06 316 ALA A CA 1
ATOM 2474 C C . ALA A 1 316 ? 19.113 2.444 17.343 1.00 89.06 316 ALA A C 1
ATOM 2476 O O . ALA A 1 316 ? 19.319 2.783 18.501 1.00 89.06 316 ALA A O 1
ATOM 2477 N N . TRP A 1 317 ? 18.486 3.238 16.472 1.00 92.25 317 TRP A N 1
ATOM 2478 C CA . TRP A 1 317 ? 18.008 4.586 16.771 1.00 92.25 317 TRP A CA 1
ATOM 2479 C C . TRP A 1 317 ? 16.531 4.633 17.185 1.00 92.25 317 TRP A C 1
ATOM 2481 O O . TRP A 1 317 ? 16.082 5.672 17.661 1.00 92.25 317 TRP A O 1
ATOM 2491 N N . ARG A 1 318 ? 15.771 3.536 17.033 1.00 91.88 318 ARG A N 1
ATOM 2492 C CA . ARG A 1 318 ? 14.312 3.509 17.262 1.00 91.88 318 ARG A CA 1
ATOM 2493 C C . ARG A 1 318 ? 13.915 3.963 18.659 1.00 91.88 318 ARG A C 1
ATOM 2495 O O . ARG A 1 318 ? 13.122 4.879 18.779 1.00 91.88 318 ARG A O 1
ATOM 2502 N N . THR A 1 319 ? 14.531 3.414 19.702 1.00 90.19 319 THR A N 1
ATOM 2503 C CA . THR A 1 319 ? 14.202 3.775 21.091 1.00 90.19 319 THR A CA 1
ATOM 2504 C C . THR A 1 319 ? 14.518 5.241 21.410 1.00 90.19 319 THR A C 1
ATOM 2506 O O . THR A 1 319 ? 13.830 5.874 22.210 1.00 90.19 319 THR A O 1
ATOM 2509 N N . ILE A 1 320 ? 15.555 5.806 20.780 1.00 93.25 320 ILE A N 1
ATOM 2510 C CA . ILE A 1 320 ? 15.900 7.228 20.927 1.00 93.25 320 ILE A CA 1
ATOM 2511 C C . ILE A 1 320 ? 14.867 8.087 20.196 1.00 93.25 320 ILE A C 1
ATOM 2513 O O . ILE A 1 320 ? 14.382 9.070 20.755 1.00 93.25 320 ILE A O 1
ATOM 2517 N N . TRP A 1 321 ? 14.493 7.685 18.979 1.00 94.62 321 TRP A N 1
ATOM 2518 C CA . TRP A 1 321 ? 13.446 8.340 18.207 1.00 94.62 321 TRP A CA 1
ATOM 2519 C C . TRP A 1 321 ? 12.093 8.293 18.917 1.00 94.62 321 TRP A C 1
ATOM 2521 O O . TRP A 1 321 ? 11.471 9.332 19.046 1.00 94.62 321 TRP A O 1
ATOM 2531 N N . GLU A 1 322 ? 11.659 7.148 19.441 1.00 91.50 322 GLU A N 1
ATOM 2532 C CA . GLU A 1 322 ? 10.389 6.998 20.166 1.00 91.50 322 GLU A CA 1
ATOM 2533 C C . GLU A 1 322 ? 10.293 7.977 21.339 1.00 91.50 322 GLU A C 1
ATOM 2535 O O . GLU A 1 322 ? 9.289 8.673 21.492 1.00 91.50 322 GLU A O 1
ATOM 2540 N N . ARG A 1 323 ? 11.367 8.094 22.131 1.00 92.56 323 ARG A N 1
ATOM 2541 C CA . ARG A 1 323 ? 11.435 9.043 23.250 1.00 92.56 323 ARG A CA 1
ATOM 2542 C C . ARG A 1 323 ? 11.349 10.493 22.776 1.00 92.56 323 ARG A C 1
ATOM 2544 O O . ARG A 1 323 ? 10.674 11.311 23.399 1.00 92.56 323 ARG A O 1
ATOM 2551 N N . GLU A 1 324 ? 12.046 10.822 21.695 1.00 92.94 324 GLU A N 1
ATOM 2552 C CA . GLU A 1 324 ? 12.056 12.171 21.133 1.00 92.94 324 GLU A CA 1
ATOM 2553 C C . GLU A 1 324 ? 10.723 12.523 20.453 1.00 92.94 324 GLU A C 1
ATOM 2555 O O . GLU A 1 324 ? 10.205 13.620 20.651 1.00 92.94 324 GLU A O 1
ATOM 2560 N N . ALA A 1 325 ? 10.124 11.590 19.716 1.00 90.75 325 ALA A N 1
ATOM 2561 C CA . ALA A 1 325 ? 8.807 11.720 19.109 1.00 90.75 325 ALA A CA 1
ATOM 2562 C C . ALA A 1 325 ? 7.744 11.945 20.187 1.00 90.75 325 ALA A C 1
ATOM 2564 O O . ALA A 1 325 ? 6.938 12.863 20.064 1.00 90.75 325 ALA A O 1
ATOM 2565 N N . GLU A 1 326 ? 7.801 11.197 21.290 1.00 91.00 326 GLU A N 1
ATOM 2566 C CA . GLU A 1 326 ? 6.907 11.388 22.430 1.00 91.00 326 GLU A CA 1
ATOM 2567 C C . GLU A 1 326 ? 7.084 12.770 23.072 1.00 91.00 326 GLU A C 1
ATOM 2569 O O . GLU A 1 326 ? 6.113 13.477 23.348 1.00 91.00 326 GLU A O 1
ATOM 2574 N N . ARG A 1 327 ? 8.329 13.231 23.229 1.00 93.12 327 ARG A N 1
ATOM 2575 C CA . ARG A 1 327 ? 8.617 14.599 23.688 1.00 93.12 327 ARG A CA 1
ATOM 2576 C C . ARG A 1 327 ? 8.052 15.660 22.733 1.00 93.12 327 ARG A C 1
ATOM 2578 O O . ARG A 1 327 ? 7.644 16.729 23.189 1.00 93.12 327 ARG A O 1
ATOM 2585 N N . LEU A 1 328 ? 8.060 15.406 21.423 1.00 88.50 328 LEU A N 1
ATOM 2586 C CA . LEU A 1 328 ? 7.518 16.313 20.408 1.00 88.50 328 LEU A CA 1
ATOM 2587 C C . LEU A 1 328 ? 5.981 16.323 20.392 1.00 88.50 328 LEU A C 1
ATOM 2589 O O . LEU A 1 328 ? 5.416 17.411 20.296 1.00 88.50 328 LEU A O 1
ATOM 2593 N N . ARG A 1 329 ? 5.321 15.167 20.557 1.00 86.75 329 ARG A N 1
ATOM 2594 C CA . ARG A 1 329 ? 3.852 15.053 20.686 1.00 86.75 329 ARG A CA 1
ATOM 2595 C C . ARG A 1 329 ? 3.325 15.795 21.912 1.00 86.75 329 ARG A C 1
ATOM 2597 O O . ARG A 1 329 ? 2.296 16.452 21.842 1.00 86.75 329 ARG A O 1
ATOM 2604 N N . ASN A 1 330 ? 4.070 15.751 23.015 1.00 85.56 330 ASN A N 1
ATOM 2605 C CA . ASN A 1 330 ? 3.697 16.397 24.275 1.00 85.56 330 ASN A CA 1
ATOM 2606 C C . ASN A 1 330 ? 4.007 17.909 24.331 1.00 85.56 330 ASN A C 1
ATOM 2608 O O . ASN A 1 330 ? 3.947 18.515 25.403 1.00 85.56 330 ASN A O 1
ATOM 2612 N N . ARG A 1 331 ? 4.366 18.552 23.208 1.00 83.06 331 ARG A N 1
ATOM 2613 C CA . ARG A 1 331 ? 4.567 20.009 23.176 1.00 83.06 331 ARG A CA 1
ATOM 2614 C C . ARG A 1 331 ? 3.226 20.755 23.158 1.00 83.06 331 ARG A C 1
ATOM 2616 O O . ARG A 1 331 ? 2.328 20.357 22.427 1.00 83.06 331 ARG A O 1
ATOM 2623 N N . PRO A 1 332 ? 3.114 21.892 23.871 1.00 61.62 332 PRO A N 1
ATOM 2624 C CA . PRO A 1 332 ? 1.875 22.676 23.928 1.00 61.62 332 PRO A CA 1
ATOM 2625 C C . PRO A 1 332 ? 1.435 23.241 22.566 1.00 61.62 332 PRO A C 1
ATOM 2627 O O . PRO A 1 332 ? 0.253 23.493 22.371 1.00 61.62 332 PRO A O 1
ATOM 2630 N N . ASP A 1 333 ? 2.362 23.379 21.613 1.00 66.25 333 ASP A N 1
ATOM 2631 C CA . ASP A 1 333 ? 2.099 23.884 20.257 1.00 66.25 333 ASP A CA 1
ATOM 2632 C C . ASP A 1 333 ? 1.843 22.759 19.230 1.00 66.25 333 ASP A C 1
ATOM 2634 O O . ASP A 1 333 ? 1.913 22.985 18.018 1.00 66.25 333 ASP A O 1
ATOM 2638 N N . PHE A 1 334 ? 1.621 21.521 19.685 1.00 57.25 334 PHE A N 1
ATOM 2639 C CA . PHE A 1 334 ? 1.460 20.372 18.799 1.00 57.25 334 PHE A CA 1
ATOM 2640 C C . PHE A 1 334 ? 0.115 20.421 18.056 1.00 57.25 334 PHE A C 1
ATOM 2642 O O . PHE A 1 334 ? -0.957 20.353 18.653 1.00 57.25 334 PHE A O 1
ATOM 2649 N N . THR A 1 335 ? 0.183 20.515 16.727 1.00 53.47 335 THR A N 1
ATOM 2650 C CA . THR A 1 335 ? -0.945 20.296 15.812 1.00 53.47 335 THR A CA 1
ATOM 2651 C C . THR A 1 335 ? -0.680 18.971 15.101 1.00 53.47 335 THR A C 1
ATOM 2653 O O . THR A 1 335 ? 0.260 18.875 14.312 1.00 53.47 335 THR A O 1
ATOM 2656 N N . GLY A 1 336 ? -1.420 17.932 15.499 1.00 48.25 336 GLY A N 1
ATOM 2657 C CA . GLY A 1 336 ? -1.239 16.550 15.037 1.00 48.25 336 GLY A CA 1
ATOM 2658 C C . GLY A 1 336 ? -1.612 16.333 13.583 1.00 48.25 336 GLY A C 1
ATOM 2659 O O . GLY A 1 336 ? -2.686 16.841 13.186 1.00 48.25 336 GLY A O 1
#

Organism: NCBI:txid621374

Sequence (336 aa):
MVHRHTQFVSLDRVLCEIADHTNLPDRVRLVTPDGMRQVTPDDLGALRDPCEKAARYSKAASLLNRDLQMTSAPLRPQWLDYRGGTGYPLPTGAAREDGMEFLREQAKWYWQWEEFDKSFHVRRMAAEPEIPSLNGGGLRMISLGNRWRTQGLTAADYARECPQQPVNTPRYLHLVVDVGFDLTDMVAFLDRVGIPRGPLSAPPSESVVEPSVPVSTEDVRIKVEAADPPPVGTKLIALLFYKFRHRGASEGGEERWKKTLSDPPAGLKSARVGKSSQGMGAMWDPVVVASWLHVKGNISLVLLDAVFERQASLKAWRTIWEREAERLRNRPDFTG

Secondary structure (DSSP, 8-state):
-------EEEHHHHHHHHHHT-PPPTT--PBPTTSSSB--TTS-HHHHHHHHHHHHHHHHHHHHHHHHHHS-GGGSPPEEE-TTSSSS-EE-HHHHHHHHHHHHHHHHHHHHHHHHHHHHHHHHH--S--------SS------HHHHHHH---HHHHHHHSPPPTT-SHHHHHHHHHEEEEHHHHHHHHHHHT--------------------------------PPPPPEEHHHHHHHHTTTS-SS--TTHHHHHHHHHHS--HHHHTTEEE---TTPPPEE-HHHHHHHHHHHH---HHHHHHHHHH-GGGGGGHHHHHHHHHHHHTSTT---

Radius of gyration: 25.48 Å; chains: 1; bounding box: 66×49×87 Å

Foldseek 3Di:
DDPDPQDWDFLLRQLQQLLVVDDDPPLLFDAFLFLPDTPDPPDDCVRVPDLSSLLSSLVSLLVVLVLQVVDDPVLHFFKWFQPPVPNDTDGDPVLVVLSSVLSVQSNVVNVVSVVLSVVVVCLVPDPDDDDDDDDDDDDPDDPPSVVCVPPNDGSVNCVVSPDDRRAPQPSRVCSRGRMTGRPVSVVSSCVVSVRDGDPPDDDPPPPPPDDDDDDDDDDDPPPPPPPQDFFDFQQVLLVLPLVFLDPDPDPCSSVVSSVCLVPPDPQQVVQFPDDDDPPGGTTGDSLSVLVCCVVPSVGDLVSVLCSCVVDPVNVSVNVVNVVVSVVQCPDPPDDD

pLDDT: mean 70.98, std 19.03, range [29.67, 94.62]